Protein AF-A0A8J5U0V1-F1 (afdb_monomer_lite)

Secondary structure (DSSP, 8-state):
-HHHHHHHHHHHHHHHHHHHHHHHTT-HHHHHHHHHHHHHHHTHHHHHHHHHHHHHHHHHHSS--EEEEEHHHHHHHTTT-HHHHHHH-GGGHHHHHTS-TT-EEEEE--SSS-HHHHHHHHHHHHHHHHHHHHHHHHHHHHHHHHHTHHHHHHHHHHHHHHHHHTT-SSTTTSSS-HHHHSSPPPPPPPHHHHHHHHHHHTT-

pLDDT: mean 90.93, std 8.36, range [43.88, 98.0]

Sequence (204 aa):
MQTVTGAASILFVTCMLLAYINIKKLQLEQHRAWMIRGWIIAAHVVTMRLIGIIMAQITSRMDPYYTTTPCAVLDSMFYHNKPVVEALYPDCIGFYTGETPDQRVIIKGTSGERPDEIAASLNSAFGASAWLALLIHIIAVELYLRLTSAESERLRKVSYRWQQNAGMKDPGNAGLTAQRLGDAEPWAYPVDDQTLYDGGESFR

Organism: NCBI:txid96318

Radius of gyration: 27.35 Å; chains: 1; bounding box: 67×28×73 Å

Structure (mmCIF, N/CA/C/O backbone):
data_AF-A0A8J5U0V1-F1
#
_entry.id   AF-A0A8J5U0V1-F1
#
loop_
_atom_site.group_PDB
_atom_site.id
_atom_site.type_symbol
_atom_site.label_atom_id
_atom_site.label_alt_id
_atom_site.label_comp_id
_atom_site.label_asym_id
_atom_site.label_entity_id
_atom_site.label_seq_id
_atom_site.pdbx_PDB_ins_code
_atom_site.Cartn_x
_atom_site.Cartn_y
_atom_site.Cartn_z
_atom_site.occupancy
_atom_site.B_iso_or_equiv
_atom_site.auth_seq_id
_atom_site.auth_comp_id
_atom_site.auth_asym_id
_atom_site.auth_atom_id
_atom_site.pdbx_PDB_model_num
ATOM 1 N N . MET A 1 1 ? 8.848 -7.429 -5.605 1.00 64.69 1 MET A N 1
ATOM 2 C CA . MET A 1 1 ? 7.538 -6.802 -5.905 1.00 64.69 1 MET A CA 1
ATOM 3 C C . MET A 1 1 ? 6.369 -7.681 -5.483 1.00 64.69 1 MET A C 1
ATOM 5 O O . MET A 1 1 ? 5.532 -7.212 -4.733 1.00 64.69 1 MET A O 1
ATOM 9 N N . GLN A 1 2 ? 6.305 -8.941 -5.915 1.00 85.00 2 GLN A N 1
ATOM 10 C CA . GLN A 1 2 ? 5.153 -9.809 -5.626 1.00 85.00 2 GLN A CA 1
ATOM 11 C C . GLN A 1 2 ? 4.833 -9.926 -4.123 1.00 85.00 2 GLN A C 1
ATOM 13 O O . GLN A 1 2 ? 3.668 -9.916 -3.738 1.00 85.00 2 GLN A O 1
ATOM 18 N N . THR A 1 3 ? 5.860 -9.941 -3.268 1.00 92.75 3 THR A N 1
ATOM 19 C CA . THR A 1 3 ? 5.696 -10.088 -1.816 1.00 92.75 3 THR A CA 1
ATOM 20 C C . THR A 1 3 ? 4.995 -8.906 -1.149 1.00 92.75 3 THR A C 1
ATOM 22 O O . THR A 1 3 ? 4.100 -9.131 -0.343 1.00 92.75 3 THR A O 1
ATOM 25 N N . VAL A 1 4 ? 5.334 -7.657 -1.496 1.00 93.12 4 VAL A N 1
ATOM 26 C CA . VAL A 1 4 ? 4.695 -6.477 -0.879 1.00 93.12 4 VAL A CA 1
ATOM 27 C C . VAL A 1 4 ? 3.248 -6.323 -1.336 1.00 93.12 4 VAL A C 1
ATOM 29 O O . VAL A 1 4 ? 2.375 -6.049 -0.520 1.00 93.12 4 VAL A O 1
ATOM 32 N N . THR A 1 5 ? 2.966 -6.577 -2.618 1.00 91.31 5 THR A N 1
ATOM 33 C CA . THR A 1 5 ? 1.597 -6.542 -3.147 1.00 91.31 5 THR A CA 1
ATOM 34 C C . THR A 1 5 ? 0.740 -7.635 -2.512 1.00 91.31 5 THR A C 1
ATOM 36 O O . THR A 1 5 ? -0.383 -7.359 -2.092 1.00 91.31 5 THR A O 1
ATOM 39 N N . GLY A 1 6 ? 1.275 -8.854 -2.383 1.00 94.31 6 GLY A N 1
ATOM 40 C CA . GLY A 1 6 ? 0.603 -9.952 -1.689 1.00 94.31 6 GLY A CA 1
ATOM 41 C C . GLY A 1 6 ? 0.335 -9.626 -0.219 1.00 94.31 6 GLY A C 1
ATOM 42 O O . GLY A 1 6 ? -0.801 -9.739 0.234 1.00 94.31 6 GLY A O 1
ATOM 43 N N . ALA A 1 7 ? 1.347 -9.137 0.504 1.00 95.25 7 ALA A N 1
ATOM 44 C CA . ALA A 1 7 ? 1.214 -8.745 1.905 1.00 95.25 7 ALA A CA 1
ATOM 45 C C . ALA A 1 7 ? 0.167 -7.636 2.097 1.00 95.25 7 ALA A C 1
ATOM 47 O O . ALA A 1 7 ? -0.743 -7.786 2.911 1.00 95.25 7 ALA A O 1
ATOM 48 N N . ALA A 1 8 ? 0.237 -6.556 1.312 1.00 95.19 8 ALA A N 1
ATOM 49 C CA . ALA A 1 8 ? -0.725 -5.458 1.380 1.00 95.19 8 ALA A CA 1
ATOM 50 C C . ALA A 1 8 ? -2.157 -5.922 1.066 1.00 95.19 8 ALA A C 1
ATOM 52 O O . ALA A 1 8 ? -3.095 -5.507 1.743 1.00 95.19 8 ALA A O 1
ATOM 53 N N . SER A 1 9 ? -2.324 -6.821 0.091 1.00 95.31 9 SER A N 1
ATOM 54 C CA . SER A 1 9 ? -3.634 -7.377 -0.270 1.00 95.31 9 SER A CA 1
ATOM 55 C C . SER A 1 9 ? -4.225 -8.215 0.863 1.00 95.31 9 SER A C 1
ATOM 57 O O . SER A 1 9 ? -5.388 -8.031 1.219 1.00 95.31 9 SER A O 1
ATOM 59 N N . ILE A 1 10 ? -3.424 -9.092 1.478 1.00 97.06 10 ILE A N 1
ATOM 60 C CA . ILE A 1 10 ? -3.855 -9.910 2.621 1.00 97.06 10 ILE A CA 1
ATOM 61 C C . ILE A 1 10 ? -4.258 -9.015 3.797 1.00 97.06 10 ILE A C 1
ATOM 63 O O . ILE A 1 10 ? -5.330 -9.208 4.375 1.00 97.06 10 ILE A O 1
ATOM 67 N N . LEU A 1 11 ? -3.439 -8.011 4.127 1.00 96.69 11 LEU A N 1
ATOM 68 C CA . LEU A 1 11 ? -3.733 -7.061 5.202 1.00 96.69 11 LEU A CA 1
ATOM 69 C C . LEU A 1 11 ? -5.033 -6.296 4.934 1.00 96.69 11 LEU A C 1
ATOM 71 O O . LEU A 1 11 ? -5.883 -6.205 5.820 1.00 96.69 11 LEU A O 1
ATOM 75 N N . PHE A 1 12 ? -5.218 -5.793 3.712 1.00 97.06 12 PHE A N 1
ATOM 76 C CA . PHE A 1 12 ? -6.414 -5.049 3.327 1.00 97.06 12 PHE A CA 1
ATOM 77 C C . PHE A 1 12 ? -7.683 -5.907 3.412 1.00 97.06 12 PHE A C 1
ATOM 79 O O . PHE A 1 12 ? -8.650 -5.507 4.061 1.00 97.06 12 PHE A O 1
ATOM 86 N N . VAL A 1 13 ? -7.673 -7.108 2.822 1.00 98.00 13 VAL A N 1
ATOM 87 C CA . VAL A 1 13 ? -8.821 -8.031 2.854 1.00 98.00 13 VAL A CA 1
ATOM 88 C C . VAL A 1 13 ? -9.155 -8.433 4.287 1.00 98.00 13 VAL A C 1
ATOM 90 O O . VAL A 1 13 ? -10.325 -8.419 4.669 1.00 98.00 13 VAL A O 1
ATOM 93 N N . THR A 1 14 ? -8.139 -8.716 5.105 1.00 97.50 14 THR A N 1
ATOM 94 C CA . THR A 1 14 ? -8.324 -9.030 6.528 1.00 97.50 14 THR A CA 1
ATOM 95 C C . THR A 1 14 ? -8.978 -7.860 7.262 1.00 97.50 14 THR A C 1
ATOM 97 O O . THR A 1 14 ? -9.958 -8.057 7.978 1.00 97.50 14 THR A O 1
ATOM 100 N N . CYS A 1 15 ? -8.518 -6.626 7.034 1.00 97.19 15 CYS A N 1
ATOM 101 C CA . CYS A 1 15 ? -9.128 -5.437 7.629 1.00 97.19 15 CYS A CA 1
ATOM 102 C C . CYS A 1 15 ? -10.596 -5.270 7.215 1.00 97.19 15 CYS A C 1
ATOM 104 O O . CYS A 1 15 ? -11.442 -5.016 8.070 1.00 97.19 15 CYS A O 1
ATOM 106 N N . MET A 1 16 ? -10.919 -5.450 5.931 1.00 97.62 16 MET A N 1
ATOM 107 C CA . MET A 1 16 ? -12.296 -5.339 5.437 1.00 97.62 16 MET A CA 1
ATOM 108 C C . MET A 1 16 ? -13.208 -6.422 6.021 1.00 97.62 16 MET A C 1
ATOM 110 O O . MET A 1 16 ? -14.324 -6.124 6.447 1.00 97.62 16 MET A O 1
ATOM 114 N N . LEU A 1 17 ? -12.724 -7.664 6.107 1.00 97.31 17 LEU A N 1
ATOM 115 C CA . LEU A 1 17 ? -13.462 -8.773 6.710 1.00 97.31 17 LEU A CA 1
ATOM 116 C C . LEU A 1 17 ? -13.772 -8.493 8.187 1.00 97.31 17 LEU A C 1
AT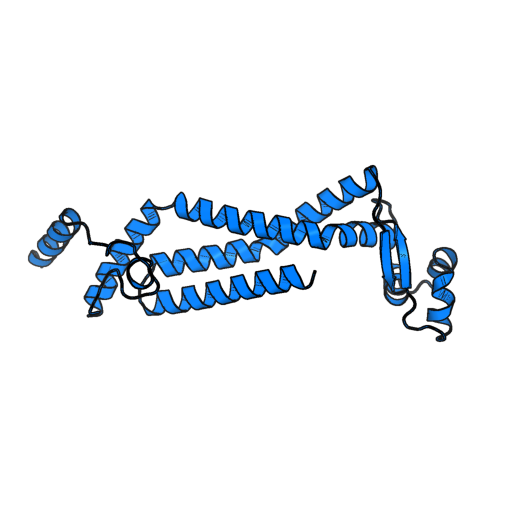OM 118 O O . LEU A 1 17 ? -14.918 -8.615 8.622 1.00 97.31 17 LEU A O 1
ATOM 122 N N . LEU A 1 18 ? -12.769 -8.067 8.955 1.00 95.81 18 LEU A N 1
ATOM 123 C CA . LEU A 1 18 ? -12.929 -7.763 10.376 1.00 95.81 18 LEU A CA 1
ATOM 124 C C . LEU A 1 18 ? -13.820 -6.533 10.592 1.00 95.81 18 LEU A C 1
ATOM 126 O O . LEU A 1 18 ? -14.678 -6.546 11.478 1.00 95.81 18 LEU A O 1
ATOM 130 N N . ALA A 1 19 ? -13.700 -5.499 9.758 1.00 96.12 19 ALA A N 1
ATOM 131 C CA . ALA A 1 19 ? -14.594 -4.344 9.782 1.00 96.12 19 ALA A CA 1
ATOM 132 C C . ALA A 1 19 ? -16.053 -4.743 9.514 1.00 96.12 19 ALA A C 1
ATOM 134 O O . ALA A 1 19 ? -16.956 -4.246 10.195 1.00 96.12 19 ALA A O 1
ATOM 135 N N . TYR A 1 20 ? -16.283 -5.651 8.560 1.00 96.44 20 TYR A N 1
ATOM 136 C CA . TYR A 1 20 ? -17.607 -6.170 8.220 1.00 96.44 20 TYR A CA 1
ATOM 137 C C . TYR A 1 20 ? -18.221 -7.000 9.358 1.00 96.44 20 TYR A C 1
ATOM 139 O O . TYR A 1 20 ? -19.393 -6.830 9.697 1.00 96.44 20 TYR A O 1
ATOM 147 N N . ILE A 1 21 ? -17.436 -7.868 10.001 1.00 95.38 21 ILE A N 1
ATOM 148 C CA . ILE A 1 21 ? -17.917 -8.665 11.138 1.00 95.38 21 ILE A CA 1
ATOM 149 C C . ILE A 1 21 ? -18.314 -7.750 12.306 1.00 95.38 21 ILE A C 1
ATOM 151 O O . ILE A 1 21 ? -19.384 -7.923 12.891 1.00 95.38 21 ILE A O 1
ATOM 155 N N . ASN A 1 22 ? -17.495 -6.744 12.626 1.00 94.38 22 ASN A N 1
ATOM 156 C CA . ASN A 1 22 ? -17.742 -5.862 13.769 1.00 94.38 22 ASN A CA 1
ATOM 157 C C . ASN A 1 22 ? -18.949 -4.931 13.569 1.00 94.38 22 ASN A C 1
ATOM 159 O O . ASN A 1 22 ? -19.720 -4.745 14.512 1.00 94.38 22 ASN A O 1
ATOM 163 N N . ILE A 1 23 ? -19.194 -4.417 12.355 1.00 95.00 23 ILE A N 1
ATOM 164 C CA . ILE A 1 23 ? -20.406 -3.616 12.098 1.00 95.00 23 ILE A CA 1
ATOM 165 C C . ILE A 1 23 ? -21.680 -4.457 12.240 1.00 95.00 23 ILE A C 1
ATOM 167 O O . ILE A 1 23 ? -22.663 -3.991 12.812 1.00 95.00 23 ILE A O 1
ATOM 171 N N . LYS A 1 24 ? -21.654 -5.732 11.822 1.00 93.88 24 LYS A N 1
ATOM 172 C CA . LYS A 1 24 ? -22.774 -6.668 12.030 1.00 93.88 24 LYS A CA 1
ATOM 173 C C . LYS A 1 24 ? -23.002 -7.013 13.503 1.00 93.88 24 LYS A C 1
ATOM 175 O O . LYS A 1 24 ? -24.106 -7.404 13.864 1.00 93.88 24 LYS A O 1
ATOM 180 N N . LYS A 1 25 ? -21.986 -6.854 14.353 1.00 91.81 25 LYS A N 1
ATOM 181 C CA . LYS A 1 25 ? -22.082 -6.986 15.814 1.00 91.81 25 LYS A CA 1
ATOM 182 C C . LYS A 1 25 ? -22.370 -5.662 16.526 1.00 91.81 25 LYS A C 1
ATOM 184 O O . LYS A 1 25 ? -22.310 -5.634 17.749 1.00 91.81 25 LYS A O 1
ATOM 189 N N . LEU A 1 26 ? -22.675 -4.584 15.796 1.00 93.69 26 LEU A N 1
ATOM 190 C CA . LEU A 1 26 ? -22.919 -3.244 16.349 1.00 93.69 26 LEU A CA 1
ATOM 191 C C . LEU A 1 26 ? -21.737 -2.695 17.174 1.00 93.69 26 LEU A C 1
ATOM 193 O O . LEU A 1 26 ? -21.932 -1.876 18.064 1.00 93.69 26 LEU A O 1
ATOM 197 N N . GLN A 1 27 ? -20.507 -3.136 16.886 1.00 93.19 27 GLN A N 1
ATOM 198 C CA . GLN A 1 27 ? -19.288 -2.620 17.515 1.00 93.19 27 GLN A CA 1
ATOM 199 C C . GLN A 1 27 ? -18.650 -1.546 16.633 1.00 93.19 27 GLN A C 1
ATOM 201 O O . GLN A 1 27 ? -17.767 -1.822 15.813 1.00 93.19 27 GLN A O 1
ATOM 206 N N . LEU A 1 28 ? -19.105 -0.305 16.806 1.00 93.25 28 LEU A N 1
ATOM 207 C CA . LEU A 1 28 ? -18.673 0.833 15.991 1.00 93.25 28 LEU A CA 1
ATOM 208 C C . LEU A 1 28 ? -17.191 1.159 16.176 1.00 93.25 28 LEU A C 1
ATOM 210 O O . LEU A 1 28 ? -16.513 1.485 15.204 1.00 93.25 28 LEU A O 1
ATOM 214 N N . GLU A 1 29 ? -16.676 1.037 17.399 1.00 93.81 29 GLU A N 1
ATOM 215 C CA . GLU A 1 29 ? -15.266 1.303 17.702 1.00 93.81 29 GLU A CA 1
ATOM 216 C C . GLU A 1 29 ? -14.323 0.377 16.909 1.00 93.81 29 GLU A C 1
ATOM 218 O O . GLU A 1 29 ? -13.358 0.840 16.301 1.00 93.81 29 GLU A O 1
ATOM 223 N N . GLN A 1 30 ? -14.645 -0.922 16.836 1.00 93.88 30 GLN A N 1
ATOM 224 C CA . GLN A 1 30 ? -13.821 -1.923 16.166 1.00 93.88 30 GLN A CA 1
ATOM 225 C C . GLN A 1 30 ? -13.989 -1.797 14.659 1.00 93.88 30 GLN A C 1
ATOM 227 O O . GLN A 1 30 ? -13.003 -1.833 13.927 1.00 93.88 30 GLN A O 1
ATOM 232 N N . HIS A 1 31 ? -15.221 -1.577 14.187 1.00 95.25 31 HIS A N 1
ATOM 233 C CA . HIS A 1 31 ? -15.474 -1.273 12.783 1.00 95.25 31 HIS A CA 1
ATOM 234 C C . HIS A 1 31 ? -14.630 -0.080 12.314 1.00 95.25 31 HIS A C 1
ATOM 236 O O . HIS A 1 31 ? -13.899 -0.204 11.331 1.00 95.25 31 HIS A O 1
ATOM 242 N N . ARG A 1 32 ? -14.659 1.040 13.050 1.00 95.75 32 ARG A N 1
ATOM 243 C CA . ARG A 1 32 ? -13.835 2.221 12.763 1.00 95.75 32 ARG A CA 1
ATOM 244 C C . ARG A 1 32 ? -12.352 1.862 12.747 1.00 95.75 32 ARG A C 1
ATOM 246 O O . ARG A 1 32 ? -11.661 2.205 11.793 1.00 95.75 32 ARG A O 1
ATOM 253 N N . ALA A 1 33 ? -11.860 1.167 13.770 1.00 96.19 33 ALA A N 1
ATOM 254 C CA . ALA A 1 33 ? -10.445 0.833 13.879 1.00 96.19 33 ALA A CA 1
ATOM 255 C C . ALA A 1 33 ? -9.954 -0.035 12.703 1.00 96.19 33 ALA A C 1
ATOM 257 O O . ALA A 1 33 ? -8.914 0.256 12.112 1.00 96.19 33 ALA A O 1
ATOM 258 N N . TRP A 1 34 ? -10.715 -1.061 12.311 1.00 97.00 34 TRP A N 1
ATOM 259 C CA . TRP A 1 34 ? -10.382 -1.924 11.171 1.00 97.00 34 TRP A CA 1
ATOM 260 C C . TRP A 1 34 ? -10.540 -1.223 9.817 1.00 97.00 34 TRP A C 1
ATOM 262 O O . TRP A 1 34 ? -9.709 -1.423 8.931 1.00 97.00 34 TRP A O 1
ATOM 272 N N . MET A 1 35 ? -11.535 -0.344 9.661 1.00 97.44 35 MET A N 1
ATOM 273 C CA . MET A 1 35 ? -11.674 0.489 8.462 1.00 97.44 35 MET A CA 1
ATOM 274 C C . MET A 1 35 ? -10.470 1.412 8.280 1.00 97.44 35 MET A C 1
ATOM 276 O O . MET A 1 35 ? -9.895 1.468 7.195 1.00 97.44 35 MET A O 1
ATOM 280 N N . ILE A 1 36 ? -10.057 2.103 9.344 1.00 97.06 36 ILE A N 1
ATOM 281 C CA . ILE A 1 36 ? -8.920 3.026 9.303 1.00 97.06 36 ILE A CA 1
ATOM 282 C C . ILE A 1 36 ? -7.622 2.272 8.985 1.00 97.06 36 ILE A C 1
ATOM 284 O O . ILE A 1 36 ? -6.866 2.728 8.129 1.00 97.06 36 ILE A O 1
ATOM 288 N N . ARG A 1 37 ? -7.398 1.087 9.578 1.00 97.44 37 ARG A N 1
ATOM 289 C CA . ARG A 1 37 ? -6.279 0.198 9.200 1.00 97.44 37 ARG A CA 1
ATOM 290 C C . ARG A 1 37 ? -6.284 -0.120 7.712 1.00 97.44 37 ARG A C 1
ATOM 292 O O . ARG A 1 37 ? -5.276 0.097 7.049 1.00 97.44 37 ARG A O 1
ATOM 299 N N . GLY A 1 38 ? -7.418 -0.565 7.175 1.00 96.94 38 GLY A N 1
ATOM 300 C CA . GLY A 1 38 ? -7.536 -0.920 5.762 1.00 96.94 38 GLY A CA 1
ATOM 301 C C . GLY A 1 38 ? -7.226 0.246 4.820 1.00 96.94 38 GLY A C 1
ATOM 302 O O . GLY A 1 38 ? -6.383 0.110 3.936 1.00 96.94 38 GLY A O 1
ATOM 303 N N . TRP A 1 39 ? -7.862 1.402 5.017 1.00 96.50 39 TRP A N 1
ATOM 304 C CA . TRP A 1 39 ? -7.707 2.545 4.109 1.00 96.50 39 TRP A CA 1
ATOM 305 C C . TRP A 1 39 ? -6.342 3.228 4.212 1.00 96.50 39 TRP A C 1
ATOM 307 O O . TRP A 1 39 ? -5.786 3.613 3.183 1.00 96.50 39 TRP A O 1
ATOM 317 N N . ILE A 1 40 ? -5.762 3.326 5.414 1.00 96.50 40 ILE A N 1
ATOM 318 C CA . ILE A 1 40 ? -4.395 3.842 5.571 1.00 96.50 40 ILE A CA 1
ATOM 319 C C . ILE A 1 40 ? -3.401 2.874 4.931 1.00 96.50 40 ILE A C 1
ATOM 321 O O . ILE A 1 40 ? -2.548 3.310 4.165 1.00 96.50 40 ILE A O 1
ATOM 325 N N . ILE A 1 41 ? -3.535 1.562 5.146 1.00 95.44 41 ILE A N 1
ATOM 326 C CA . ILE A 1 41 ? -2.678 0.588 4.462 1.00 95.44 41 ILE A CA 1
ATOM 327 C C . ILE A 1 41 ? -2.838 0.719 2.946 1.00 95.44 41 ILE A C 1
ATOM 329 O O . ILE A 1 41 ? -1.831 0.792 2.260 1.00 95.44 41 ILE A O 1
ATOM 333 N N . ALA A 1 42 ? -4.049 0.839 2.396 1.00 94.88 42 ALA A N 1
ATOM 334 C CA . ALA A 1 42 ? -4.254 1.007 0.952 1.00 94.88 42 ALA A CA 1
ATOM 335 C C . ALA A 1 42 ? -3.589 2.279 0.381 1.00 94.88 42 ALA A C 1
ATOM 337 O O . ALA A 1 42 ? -3.071 2.252 -0.738 1.00 94.88 42 ALA A O 1
ATOM 338 N N . ALA A 1 43 ? -3.517 3.363 1.160 1.00 95.56 43 ALA A N 1
ATOM 339 C CA . ALA A 1 43 ? -2.878 4.618 0.756 1.00 95.56 43 ALA A CA 1
ATOM 340 C C . ALA A 1 43 ? -1.353 4.509 0.524 1.00 95.56 43 ALA A C 1
ATOM 342 O O . ALA A 1 43 ? -0.766 5.394 -0.109 1.00 95.56 43 ALA A O 1
ATOM 343 N N . HIS A 1 44 ? -0.707 3.407 0.939 1.00 95.56 44 HIS A N 1
ATOM 344 C CA . HIS A 1 44 ? 0.726 3.185 0.708 1.00 95.56 44 HIS A CA 1
ATOM 345 C C . HIS A 1 44 ? 1.124 3.238 -0.781 1.00 95.56 44 HIS A C 1
ATOM 347 O O . HIS A 1 44 ? 2.267 3.561 -1.097 1.00 95.56 44 HIS A O 1
ATOM 353 N N . VAL A 1 45 ? 0.196 2.961 -1.711 1.00 94.12 45 VAL A N 1
ATOM 354 C CA . VAL A 1 45 ? 0.458 3.000 -3.163 1.00 94.12 45 VAL A CA 1
ATOM 355 C C . VAL A 1 45 ? 0.860 4.406 -3.626 1.00 94.12 45 VAL A C 1
ATOM 357 O O . VAL A 1 45 ? 1.719 4.559 -4.495 1.00 94.12 45 VAL A O 1
ATOM 360 N N . VAL A 1 46 ? 0.277 5.445 -3.025 1.00 96.00 46 VAL A N 1
ATOM 361 C CA . VAL A 1 46 ? 0.592 6.841 -3.358 1.00 96.00 46 VAL A CA 1
ATOM 362 C C . VAL A 1 46 ? 1.955 7.221 -2.788 1.00 96.00 46 VAL A C 1
ATOM 364 O O . VAL A 1 46 ? 2.818 7.741 -3.492 1.00 96.00 46 VAL A O 1
ATOM 367 N N . THR A 1 47 ? 2.189 6.910 -1.517 1.00 96.50 47 THR A N 1
ATOM 368 C CA . THR A 1 47 ? 3.439 7.268 -0.834 1.00 96.50 47 THR A CA 1
ATOM 369 C C . THR A 1 47 ? 4.642 6.499 -1.371 1.00 96.50 47 THR A C 1
ATOM 371 O O . THR A 1 47 ? 5.719 7.082 -1.492 1.00 96.50 47 THR A O 1
ATOM 374 N N . MET A 1 48 ? 4.472 5.244 -1.806 1.00 95.69 48 MET A N 1
ATOM 375 C CA . MET A 1 48 ? 5.559 4.496 -2.442 1.00 95.69 48 MET A CA 1
ATOM 376 C C . MET A 1 48 ? 6.051 5.156 -3.734 1.00 95.69 48 MET A C 1
ATOM 378 O O . MET A 1 48 ? 7.227 5.037 -4.059 1.00 95.69 48 MET A O 1
ATOM 382 N N . ARG A 1 49 ? 5.186 5.869 -4.474 1.00 94.50 49 ARG A N 1
ATOM 383 C CA . ARG A 1 49 ? 5.585 6.576 -5.702 1.00 94.50 49 ARG A CA 1
ATOM 384 C C . ARG A 1 49 ? 6.491 7.754 -5.368 1.00 94.50 49 ARG A C 1
ATOM 386 O O . ARG A 1 49 ? 7.534 7.906 -5.993 1.00 94.50 49 ARG A O 1
ATOM 393 N N . LEU A 1 50 ? 6.136 8.525 -4.340 1.00 96.62 50 LEU A N 1
ATOM 394 C CA . LEU A 1 50 ? 6.949 9.646 -3.861 1.00 96.62 50 LEU A CA 1
ATOM 395 C C . LEU A 1 50 ? 8.311 9.166 -3.348 1.00 96.62 50 LEU A C 1
ATOM 397 O O . LEU A 1 50 ? 9.346 9.689 -3.756 1.00 96.62 50 LEU A O 1
ATOM 401 N N . ILE A 1 51 ? 8.317 8.120 -2.517 1.00 96.44 51 ILE A N 1
ATOM 402 C CA . ILE A 1 51 ? 9.553 7.512 -2.007 1.00 96.44 51 ILE A CA 1
ATOM 403 C C . ILE A 1 51 ? 10.393 6.956 -3.163 1.00 96.44 51 ILE A C 1
ATOM 405 O O . ILE A 1 51 ? 11.602 7.157 -3.185 1.00 96.44 51 ILE A O 1
ATOM 409 N N . GLY A 1 52 ? 9.771 6.291 -4.140 1.00 94.75 52 GLY A N 1
ATOM 410 C CA . GLY A 1 52 ? 10.455 5.738 -5.310 1.00 94.75 52 GLY A CA 1
ATOM 411 C C . GLY A 1 52 ? 11.174 6.801 -6.141 1.00 94.75 52 GLY A C 1
ATOM 412 O O . GLY A 1 52 ? 12.326 6.593 -6.510 1.00 94.75 52 GLY A O 1
ATOM 413 N N . ILE A 1 53 ? 10.542 7.959 -6.369 1.00 93.88 53 ILE A N 1
ATOM 414 C CA . ILE A 1 53 ? 11.167 9.092 -7.073 1.00 93.88 53 ILE A CA 1
ATOM 415 C C . ILE A 1 53 ? 12.387 9.600 -6.296 1.00 93.88 53 ILE A C 1
ATOM 417 O O . ILE A 1 53 ? 13.453 9.776 -6.879 1.00 93.88 53 ILE A O 1
ATOM 421 N N . ILE A 1 54 ? 12.259 9.795 -4.980 1.00 94.38 54 ILE A N 1
ATOM 422 C CA . ILE A 1 54 ? 13.367 10.263 -4.132 1.00 94.38 54 ILE A CA 1
ATOM 423 C C . ILE A 1 54 ? 14.527 9.258 -4.158 1.00 94.38 54 ILE A C 1
ATOM 425 O O . ILE A 1 54 ? 15.675 9.644 -4.372 1.00 94.38 54 ILE A O 1
ATOM 429 N N . MET A 1 55 ? 14.228 7.969 -3.995 1.00 93.38 55 MET A N 1
ATOM 430 C CA . MET A 1 55 ? 15.227 6.899 -4.023 1.00 93.38 55 MET A CA 1
ATOM 431 C C . MET A 1 55 ? 15.953 6.842 -5.370 1.00 93.38 55 MET A C 1
ATOM 433 O O . MET A 1 55 ? 17.178 6.807 -5.377 1.00 93.38 55 MET A O 1
ATOM 437 N N . ALA A 1 56 ? 15.231 6.922 -6.492 1.00 92.19 56 ALA A N 1
ATOM 438 C CA . ALA A 1 56 ? 15.817 6.943 -7.834 1.00 92.19 56 ALA A CA 1
ATOM 439 C C . ALA A 1 56 ? 16.802 8.112 -8.028 1.00 92.19 56 ALA A C 1
ATOM 441 O O . ALA A 1 56 ? 17.873 7.946 -8.613 1.00 92.19 56 ALA A O 1
ATOM 442 N N . GLN A 1 57 ? 16.484 9.297 -7.497 1.00 90.94 57 GLN A N 1
ATOM 443 C CA . GLN A 1 57 ? 17.385 10.455 -7.551 1.00 90.94 57 GLN A CA 1
ATOM 444 C C . GLN A 1 57 ? 18.653 10.247 -6.714 1.00 90.94 57 GLN A C 1
ATOM 446 O O . GLN A 1 57 ? 19.743 10.618 -7.148 1.00 90.94 57 GLN A O 1
ATOM 451 N N . ILE A 1 58 ? 18.526 9.643 -5.529 1.00 92.06 58 ILE A N 1
ATOM 452 C CA . ILE A 1 58 ? 19.665 9.346 -4.651 1.00 92.06 58 ILE A CA 1
ATOM 453 C C . ILE A 1 58 ? 20.593 8.322 -5.316 1.00 92.06 58 ILE A C 1
ATOM 455 O O . ILE A 1 58 ? 21.796 8.557 -5.422 1.00 92.06 58 ILE A O 1
ATOM 459 N N . THR A 1 59 ? 20.042 7.216 -5.818 1.00 90.88 59 THR A N 1
ATOM 460 C CA . THR A 1 59 ? 20.829 6.120 -6.406 1.00 90.88 59 THR A CA 1
ATOM 461 C C . THR A 1 59 ? 21.512 6.532 -7.702 1.00 90.88 59 THR A C 1
ATOM 463 O O . THR A 1 59 ? 22.633 6.111 -7.960 1.00 90.88 59 THR A O 1
ATOM 466 N N . SER A 1 60 ? 20.893 7.421 -8.482 1.00 89.19 60 SER A N 1
ATOM 467 C CA . SER A 1 60 ? 21.490 7.940 -9.719 1.00 89.19 60 SER A CA 1
ATOM 468 C C . SER A 1 60 ? 22.748 8.790 -9.475 1.00 89.19 60 SER A C 1
ATOM 470 O O . SER A 1 60 ? 23.581 8.904 -10.368 1.00 89.19 60 SER A O 1
ATOM 472 N N . ARG A 1 61 ? 22.902 9.390 -8.283 1.00 88.00 61 ARG A N 1
ATOM 473 C CA . ARG A 1 61 ? 24.039 10.268 -7.930 1.00 88.00 61 ARG A CA 1
ATOM 474 C C . ARG A 1 61 ? 25.170 9.567 -7.181 1.00 88.00 61 ARG A C 1
ATOM 476 O O . ARG A 1 61 ? 26.244 10.147 -7.055 1.00 88.00 61 ARG A O 1
ATOM 483 N N . MET A 1 62 ? 24.917 8.378 -6.639 1.00 85.62 62 MET A N 1
ATOM 484 C CA . MET A 1 62 ? 25.900 7.610 -5.873 1.00 85.62 62 MET A CA 1
ATOM 485 C C . MET A 1 62 ? 26.504 6.506 -6.742 1.00 85.62 62 MET A C 1
ATOM 487 O O . MET A 1 62 ? 27.480 6.742 -7.447 1.00 85.62 62 MET A O 1
ATOM 491 N N . ASP A 1 63 ? 25.890 5.324 -6.707 1.00 83.81 63 ASP A N 1
ATOM 492 C CA . ASP A 1 63 ? 26.227 4.181 -7.543 1.00 83.81 63 ASP A CA 1
ATOM 493 C C . ASP A 1 63 ? 24.931 3.658 -8.189 1.00 83.81 63 ASP A C 1
ATOM 495 O O . ASP A 1 63 ? 24.066 3.113 -7.490 1.00 83.81 63 ASP A O 1
ATOM 499 N N . PRO A 1 64 ? 24.728 3.909 -9.494 1.00 87.81 64 PRO A N 1
ATOM 500 C CA . PRO A 1 64 ? 23.500 3.543 -10.184 1.00 87.81 64 PRO A CA 1
ATOM 501 C C . PRO A 1 64 ? 23.275 2.032 -10.229 1.00 87.81 64 PRO A C 1
ATOM 503 O O . PRO A 1 64 ? 24.110 1.273 -10.721 1.00 87.81 64 PRO A O 1
ATOM 506 N N . TYR A 1 65 ? 22.091 1.598 -9.798 1.00 90.38 65 TYR A N 1
ATOM 507 C CA . TYR A 1 65 ? 21.669 0.211 -9.956 1.00 90.38 65 TYR A CA 1
ATOM 508 C C . TYR A 1 65 ? 21.416 -0.138 -11.423 1.00 90.38 65 TYR A C 1
ATOM 510 O O . TYR A 1 65 ? 21.017 0.704 -12.230 1.00 90.38 65 TYR A O 1
ATOM 518 N N . TYR A 1 66 ? 21.583 -1.416 -11.748 1.00 92.81 66 TYR A N 1
ATOM 519 C CA . TYR A 1 66 ? 21.279 -1.959 -13.064 1.00 92.81 66 TYR A CA 1
ATOM 520 C C . TYR A 1 66 ? 20.025 -2.825 -12.999 1.00 92.81 66 TYR A C 1
ATOM 522 O O . TYR A 1 66 ? 19.812 -3.564 -12.036 1.00 92.81 66 TYR A O 1
ATOM 530 N N . THR A 1 67 ? 19.197 -2.752 -14.036 1.00 93.19 67 THR A N 1
ATOM 531 C CA . THR A 1 67 ? 17.993 -3.582 -14.160 1.00 93.19 67 THR A CA 1
ATOM 532 C C . THR A 1 67 ? 17.992 -4.322 -15.486 1.00 93.19 67 THR A C 1
ATOM 534 O O . THR A 1 67 ? 18.504 -3.825 -16.487 1.00 93.19 67 THR A O 1
ATOM 537 N N . THR A 1 68 ? 17.430 -5.528 -15.493 1.00 94.50 68 THR A N 1
ATOM 538 C CA . THR A 1 68 ? 17.261 -6.321 -16.709 1.00 94.50 68 THR A CA 1
ATOM 539 C C . THR A 1 68 ? 15.907 -6.018 -17.337 1.00 94.50 68 THR A C 1
ATOM 541 O O . THR A 1 68 ? 14.864 -6.174 -16.700 1.00 94.50 68 THR A O 1
ATOM 544 N N . THR A 1 69 ? 15.914 -5.605 -18.601 1.00 94.50 69 THR A N 1
ATOM 545 C CA . THR A 1 69 ? 14.705 -5.208 -19.331 1.00 94.50 69 THR A CA 1
ATOM 546 C C . THR A 1 69 ? 14.588 -6.018 -20.626 1.00 94.50 69 THR A C 1
ATOM 548 O O . THR A 1 69 ? 15.585 -6.173 -21.331 1.00 94.50 69 THR A O 1
ATOM 551 N N . PRO A 1 70 ? 13.406 -6.578 -20.950 1.00 95.62 70 PRO A N 1
ATOM 552 C CA . PRO A 1 70 ? 13.174 -7.244 -22.232 1.00 95.62 70 PRO A CA 1
ATOM 553 C C . PRO A 1 70 ? 13.304 -6.284 -23.418 1.00 95.62 70 PRO A C 1
ATOM 555 O O . PRO A 1 70 ? 12.835 -5.147 -23.344 1.00 95.62 70 PRO A O 1
ATOM 558 N N . CYS A 1 71 ? 13.840 -6.764 -24.540 1.00 95.75 71 CYS A N 1
ATOM 559 C CA . CYS A 1 71 ? 13.956 -5.976 -25.771 1.00 95.75 71 CYS A CA 1
ATOM 560 C C . CYS A 1 71 ? 12.594 -5.514 -26.311 1.00 95.75 71 CYS A C 1
ATOM 562 O O . CYS A 1 71 ? 12.488 -4.395 -26.796 1.00 95.75 71 CYS A O 1
ATOM 564 N N . ALA A 1 72 ? 11.531 -6.302 -26.119 1.00 94.88 72 ALA A N 1
ATOM 565 C CA . ALA A 1 72 ? 10.164 -5.892 -26.450 1.00 94.88 72 ALA A CA 1
ATOM 566 C C . ALA A 1 72 ? 9.699 -4.646 -25.669 1.00 94.88 72 ALA A C 1
ATOM 568 O O . ALA A 1 72 ? 8.989 -3.792 -26.197 1.00 94.88 72 ALA A O 1
ATOM 569 N N . VAL A 1 73 ? 10.114 -4.518 -24.403 1.00 94.81 73 VAL A N 1
ATOM 570 C CA . VAL A 1 73 ? 9.799 -3.340 -23.582 1.00 94.81 73 VAL A CA 1
ATOM 571 C C . VAL A 1 73 ? 10.606 -2.138 -24.067 1.00 94.81 73 VAL A C 1
ATOM 573 O O . VAL A 1 73 ? 10.046 -1.052 -24.194 1.00 94.81 73 VAL A O 1
ATOM 576 N N . LEU A 1 74 ? 11.884 -2.328 -24.399 1.00 95.19 74 LEU A N 1
ATOM 577 C CA . LEU A 1 74 ? 12.713 -1.272 -24.982 1.00 95.19 74 LEU A CA 1
ATOM 578 C C . LEU A 1 74 ? 12.159 -0.756 -26.311 1.00 95.19 74 LEU A C 1
ATOM 580 O O . LEU A 1 74 ? 12.025 0.451 -26.479 1.00 95.19 74 LEU A O 1
ATOM 584 N N . ASP A 1 75 ? 11.777 -1.653 -27.216 1.00 95.00 75 ASP A N 1
ATOM 585 C CA . ASP A 1 75 ? 11.141 -1.296 -28.486 1.00 95.00 75 ASP A CA 1
ATOM 586 C C . ASP A 1 75 ? 9.894 -0.424 -28.258 1.00 95.00 75 ASP A C 1
ATOM 588 O O . ASP A 1 75 ? 9.752 0.639 -28.864 1.00 95.00 75 ASP A O 1
ATOM 592 N N . SER A 1 76 ? 9.057 -0.783 -27.277 1.00 94.56 76 SER A N 1
ATOM 593 C CA . SER A 1 76 ? 7.898 0.034 -26.894 1.00 94.56 76 SER A CA 1
ATOM 594 C C . SER A 1 76 ? 8.270 1.399 -26.287 1.00 94.56 76 SER A C 1
ATOM 596 O O . SER A 1 76 ? 7.613 2.396 -26.580 1.00 94.56 76 SER A O 1
ATOM 598 N N . MET A 1 77 ? 9.342 1.481 -25.487 1.00 94.75 77 MET A N 1
ATOM 599 C CA . MET A 1 77 ? 9.824 2.738 -24.888 1.00 94.75 77 MET A CA 1
ATOM 600 C C . MET A 1 77 ? 10.349 3.722 -25.938 1.00 94.75 77 MET A C 1
ATOM 602 O O . MET A 1 77 ? 10.252 4.933 -25.746 1.00 94.75 77 MET A O 1
ATOM 606 N N . PHE A 1 78 ? 10.884 3.205 -27.045 1.00 94.94 78 PHE A N 1
ATOM 607 C CA . PHE A 1 78 ? 11.413 3.985 -28.163 1.00 94.94 78 PHE A CA 1
ATOM 608 C C . PHE A 1 78 ? 10.437 4.092 -29.344 1.00 94.94 78 PHE A C 1
ATOM 610 O O . PHE A 1 78 ? 10.865 4.360 -30.465 1.00 94.94 78 PHE A O 1
ATOM 617 N N . TYR A 1 79 ? 9.130 3.919 -29.117 1.00 95.38 79 TYR A N 1
ATOM 618 C CA . TYR A 1 79 ? 8.090 4.065 -30.148 1.00 95.38 79 TYR A CA 1
ATOM 619 C C . TYR A 1 79 ? 8.311 3.175 -31.385 1.00 95.38 79 TYR A C 1
ATOM 621 O O . TYR A 1 79 ? 8.105 3.612 -32.517 1.00 95.38 79 TYR A O 1
ATOM 629 N N . HIS A 1 80 ? 8.744 1.933 -31.174 1.00 94.56 80 HIS A N 1
ATOM 630 C CA . HIS A 1 80 ? 9.047 0.957 -32.224 1.00 94.56 80 HIS A CA 1
ATOM 631 C C . HIS A 1 80 ? 10.179 1.377 -33.180 1.00 94.56 80 HIS A C 1
ATOM 633 O O . HIS A 1 80 ? 10.238 0.968 -34.344 1.00 94.56 80 HIS A O 1
ATOM 639 N N . ASN A 1 81 ? 11.091 2.236 -32.711 1.00 95.00 81 ASN A N 1
ATOM 640 C CA . ASN A 1 81 ? 12.230 2.705 -33.491 1.00 95.00 81 ASN A CA 1
ATOM 641 C C . ASN A 1 81 ? 13.403 1.716 -33.416 1.00 95.00 81 ASN A C 1
ATOM 643 O O . ASN A 1 81 ? 14.368 1.909 -32.671 1.00 95.00 81 ASN A O 1
ATOM 647 N N . LYS A 1 82 ? 13.321 0.666 -34.240 1.00 93.69 82 LYS A N 1
ATOM 648 C CA . LYS A 1 82 ? 14.338 -0.388 -34.348 1.00 93.69 82 LYS A CA 1
ATOM 649 C C . LYS A 1 82 ? 15.781 0.144 -34.478 1.00 93.69 82 LYS A C 1
ATOM 651 O O . LYS A 1 82 ? 16.609 -0.274 -33.669 1.00 93.69 82 LYS A O 1
ATOM 656 N N . PRO A 1 83 ? 16.111 1.067 -35.411 1.00 95.06 83 PRO A N 1
ATOM 657 C CA . PRO A 1 83 ? 17.480 1.569 -35.560 1.00 95.06 83 PRO A CA 1
ATOM 658 C C . PRO A 1 83 ? 18.075 2.164 -34.281 1.00 95.06 83 PRO A C 1
ATOM 660 O O . PRO A 1 83 ? 19.256 1.973 -34.001 1.00 95.06 83 PRO A O 1
ATOM 663 N N . VAL A 1 84 ? 17.264 2.874 -33.491 1.00 94.12 84 VAL A N 1
ATOM 664 C CA . VAL A 1 84 ? 17.713 3.471 -32.225 1.00 94.12 84 VAL A CA 1
ATOM 665 C C . VAL A 1 84 ? 17.991 2.388 -31.189 1.00 94.12 84 VAL A C 1
ATOM 667 O O . VAL A 1 84 ? 19.025 2.425 -30.525 1.00 94.12 84 VAL A O 1
ATOM 670 N N . VAL A 1 85 ? 17.100 1.402 -31.071 1.00 93.88 85 VAL A N 1
ATOM 671 C CA . VAL A 1 85 ? 17.260 0.306 -30.108 1.00 93.88 85 VAL A CA 1
ATOM 672 C C . VAL A 1 85 ? 18.475 -0.552 -30.446 1.00 93.88 85 VAL A C 1
ATOM 674 O O . VAL A 1 85 ? 19.250 -0.843 -29.546 1.00 93.88 85 VAL A O 1
ATOM 677 N N . GLU A 1 86 ? 18.694 -0.913 -31.712 1.00 94.00 86 GLU A N 1
ATOM 678 C CA . GLU A 1 86 ? 19.864 -1.707 -32.122 1.00 94.00 86 GLU A CA 1
ATOM 679 C C . GLU A 1 86 ? 21.183 -0.945 -31.941 1.00 94.00 86 GLU A C 1
ATOM 681 O O . GLU A 1 86 ? 22.190 -1.542 -31.563 1.00 94.00 86 GLU A O 1
ATOM 686 N N . ALA A 1 87 ? 21.183 0.376 -32.157 1.00 94.62 87 ALA A N 1
ATOM 687 C CA . ALA A 1 87 ? 22.364 1.208 -31.936 1.00 94.62 87 ALA A CA 1
ATOM 688 C C . ALA A 1 87 ? 22.739 1.316 -30.448 1.00 94.62 87 ALA A C 1
ATOM 690 O O . ALA A 1 87 ? 23.920 1.357 -30.106 1.00 94.62 87 ALA A O 1
ATOM 691 N N . LEU A 1 88 ? 21.741 1.376 -29.563 1.00 93.94 88 LEU A N 1
ATOM 692 C CA . LEU A 1 88 ? 21.940 1.491 -28.116 1.00 93.94 88 LEU A CA 1
ATOM 693 C C . LEU A 1 88 ? 22.145 0.130 -27.435 1.00 93.94 88 LEU A C 1
ATOM 695 O O . LEU A 1 88 ? 22.874 0.042 -26.449 1.00 93.94 88 LEU A O 1
ATOM 699 N N . TYR A 1 89 ? 21.499 -0.910 -27.959 1.00 94.81 89 TYR A N 1
ATOM 700 C CA . TYR A 1 89 ? 21.427 -2.261 -27.411 1.00 94.81 89 TYR A CA 1
ATOM 701 C C . TYR A 1 89 ? 21.564 -3.293 -28.543 1.00 94.81 89 TYR A C 1
ATOM 703 O O . TYR A 1 89 ? 20.564 -3.882 -28.966 1.00 94.81 89 TYR A O 1
ATOM 711 N N . PRO A 1 90 ? 22.791 -3.556 -29.030 1.00 94.44 90 PRO A N 1
ATOM 712 C CA . PRO A 1 90 ? 23.020 -4.511 -30.119 1.00 94.44 90 PRO A CA 1
ATOM 713 C C . PRO A 1 90 ? 22.570 -5.933 -29.758 1.00 94.44 90 PRO A C 1
ATOM 715 O O . PRO A 1 90 ? 22.163 -6.701 -30.626 1.00 94.44 90 PRO A O 1
ATOM 718 N N . ASP A 1 91 ? 22.538 -6.262 -28.468 1.00 93.12 91 ASP A N 1
ATOM 719 C CA . ASP A 1 91 ? 22.013 -7.531 -27.966 1.00 93.12 91 ASP A CA 1
ATOM 720 C C . ASP A 1 91 ? 20.534 -7.754 -28.331 1.00 93.12 91 ASP A C 1
ATOM 722 O O . ASP A 1 91 ? 20.084 -8.894 -28.334 1.00 93.12 91 ASP A O 1
ATOM 726 N N . CYS A 1 92 ? 19.772 -6.707 -28.675 1.00 94.69 92 CYS A N 1
ATOM 727 C CA . CYS A 1 92 ? 18.372 -6.816 -29.092 1.00 94.69 92 CYS A CA 1
ATOM 728 C C . CYS A 1 92 ? 18.163 -7.191 -30.569 1.00 94.69 92 CYS A C 1
ATOM 730 O O . CYS A 1 92 ? 17.016 -7.340 -30.987 1.00 94.69 92 CYS A O 1
ATOM 732 N N . ILE A 1 93 ? 19.220 -7.395 -31.364 1.00 94.00 93 ILE A N 1
ATOM 733 C CA . ILE A 1 93 ? 19.086 -7.814 -32.774 1.00 94.00 93 ILE A CA 1
ATOM 734 C C . ILE A 1 93 ? 18.316 -9.141 -32.884 1.00 94.00 93 ILE A C 1
ATOM 736 O O . ILE A 1 93 ? 17.407 -9.257 -33.708 1.00 94.00 93 ILE A O 1
ATOM 740 N N . GLY A 1 94 ? 18.610 -10.106 -32.004 1.00 91.94 94 GLY A N 1
ATOM 741 C CA . GLY A 1 94 ? 17.951 -11.419 -31.977 1.00 91.94 94 GLY A CA 1
ATOM 742 C C . GLY A 1 94 ? 16.435 -11.361 -31.734 1.00 91.94 94 GLY A C 1
ATOM 743 O O . GLY A 1 94 ? 15.689 -12.210 -32.226 1.00 91.94 94 GLY A O 1
ATOM 744 N N . PHE A 1 95 ? 15.955 -10.316 -31.049 1.00 94.00 95 PHE A N 1
ATOM 745 C CA . PHE A 1 95 ? 14.525 -10.060 -30.869 1.00 94.00 95 PHE A CA 1
ATOM 746 C C . PHE A 1 95 ? 13.853 -9.653 -32.191 1.00 94.00 95 PHE A C 1
ATOM 748 O O . PHE A 1 95 ? 12.790 -10.177 -32.519 1.00 94.00 95 PHE A O 1
ATOM 755 N N . TYR A 1 96 ? 14.481 -8.782 -32.989 1.00 92.94 96 TYR A N 1
ATOM 756 C CA . TYR A 1 96 ? 13.921 -8.338 -34.273 1.00 92.94 96 TYR A CA 1
ATOM 757 C C . TYR A 1 96 ? 14.037 -9.380 -35.388 1.00 92.94 96 TYR A C 1
ATOM 759 O O . TYR A 1 96 ? 13.216 -9.376 -36.305 1.00 92.94 96 TYR A O 1
ATOM 767 N N . THR A 1 97 ? 15.050 -10.250 -35.347 1.00 92.94 97 THR A N 1
ATOM 768 C CA . THR A 1 97 ? 15.185 -11.365 -36.301 1.00 92.94 97 THR A CA 1
ATOM 769 C C . THR A 1 97 ? 14.251 -12.531 -35.975 1.00 92.94 97 THR A C 1
ATOM 771 O O . THR A 1 97 ? 14.031 -13.387 -36.829 1.00 92.94 97 THR A O 1
ATOM 774 N N . GLY A 1 98 ? 13.6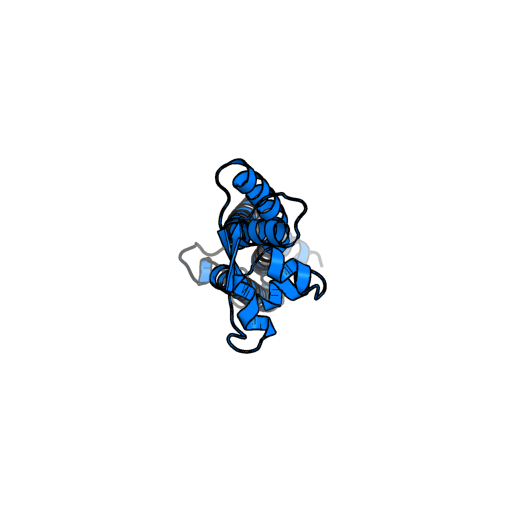84 -12.562 -34.763 1.00 91.19 98 GLY A N 1
ATOM 775 C CA . GLY A 1 98 ? 12.836 -13.649 -34.275 1.00 91.19 98 GLY A CA 1
ATOM 776 C C . GLY A 1 98 ? 13.613 -14.874 -33.784 1.00 91.19 98 GLY A C 1
ATOM 777 O O . GLY A 1 98 ? 12.998 -15.885 -33.458 1.00 91.19 98 GLY A O 1
ATOM 778 N N . GLU A 1 99 ? 14.942 -14.795 -33.712 1.00 93.50 99 GLU A N 1
ATOM 779 C CA . GLU A 1 99 ? 15.800 -15.873 -33.211 1.00 93.50 99 GLU A CA 1
ATOM 780 C C . GLU A 1 99 ? 15.687 -16.019 -31.685 1.00 93.50 99 GLU A C 1
ATOM 782 O O . GLU A 1 99 ? 15.593 -17.131 -31.166 1.00 93.50 99 GLU A O 1
ATOM 787 N N . THR A 1 100 ? 15.626 -14.891 -30.968 1.00 91.94 100 THR A N 1
ATOM 788 C CA . THR A 1 100 ? 15.481 -14.833 -29.506 1.00 91.94 100 THR A CA 1
ATOM 789 C C . THR A 1 100 ? 14.386 -13.837 -29.095 1.00 91.94 100 THR A C 1
ATOM 791 O O . THR A 1 100 ? 14.666 -12.720 -28.658 1.00 91.94 100 THR A O 1
ATOM 794 N N . PRO A 1 101 ? 13.097 -14.215 -29.185 1.00 89.69 101 PRO A N 1
ATOM 795 C CA . PRO A 1 101 ? 11.991 -13.302 -28.878 1.00 89.69 101 PRO A CA 1
ATOM 796 C C . PRO A 1 101 ? 11.965 -12.835 -27.409 1.00 89.69 101 PRO A C 1
ATOM 798 O O . PRO A 1 101 ? 11.482 -11.743 -27.120 1.00 89.69 101 PRO A O 1
ATOM 801 N N . ASP A 1 102 ? 12.537 -13.616 -26.487 1.00 92.69 102 ASP A N 1
ATOM 802 C CA . ASP A 1 102 ? 12.607 -13.304 -25.050 1.00 92.69 102 ASP A CA 1
ATOM 803 C C . ASP A 1 102 ? 13.914 -12.611 -24.623 1.00 92.69 102 ASP A C 1
ATOM 805 O O . ASP A 1 102 ? 14.257 -12.586 -23.435 1.00 92.69 102 ASP A O 1
ATOM 809 N N . GLN A 1 103 ? 14.665 -12.048 -25.574 1.00 94.56 103 GLN A N 1
ATOM 810 C CA . GLN A 1 103 ? 15.944 -11.393 -25.312 1.00 94.56 103 GLN A CA 1
ATOM 811 C C . GLN A 1 103 ? 15.820 -10.264 -24.272 1.00 94.56 103 GLN A C 1
ATOM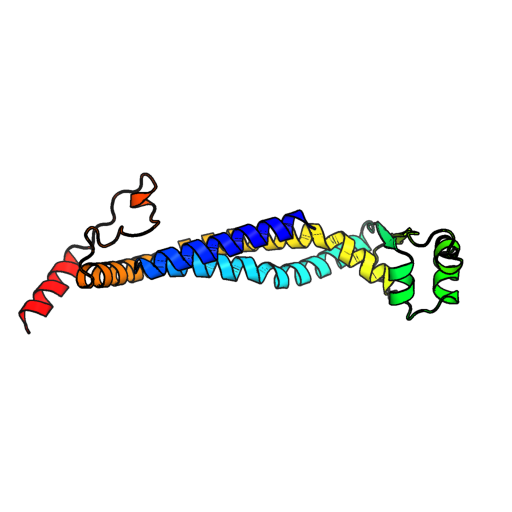 813 O O . GLN A 1 103 ? 14.884 -9.456 -24.286 1.00 94.56 103 GLN A O 1
ATOM 818 N N . ARG A 1 104 ? 16.797 -10.192 -23.360 1.00 95.62 104 ARG A N 1
ATOM 819 C CA . ARG A 1 104 ? 16.874 -9.196 -22.281 1.00 95.62 104 ARG A CA 1
ATOM 820 C C . ARG A 1 104 ? 18.237 -8.529 -22.273 1.00 95.62 104 ARG A C 1
ATOM 822 O O . ARG A 1 104 ? 19.242 -9.182 -22.527 1.00 95.62 104 ARG A O 1
ATOM 829 N N . VAL A 1 105 ? 18.256 -7.256 -21.898 1.00 95.31 105 VAL A N 1
ATOM 830 C CA . VAL A 1 105 ? 19.480 -6.460 -21.780 1.00 95.31 105 VAL A CA 1
ATOM 831 C C . VAL A 1 105 ? 19.550 -5.762 -20.432 1.00 95.31 1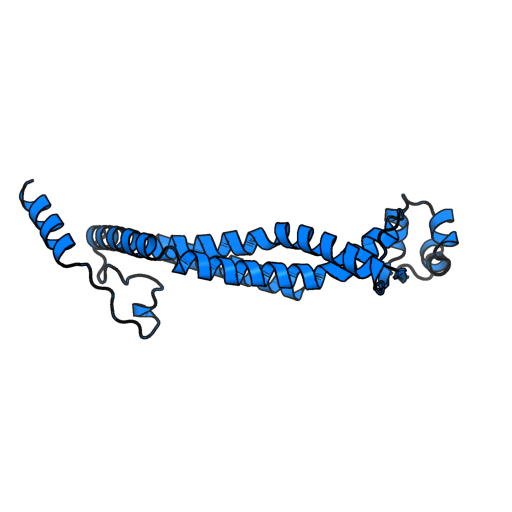05 VAL A C 1
ATOM 833 O O . VAL A 1 105 ? 18.539 -5.576 -19.748 1.00 95.31 105 VAL A O 1
ATOM 836 N N . ILE A 1 106 ? 20.764 -5.403 -20.031 1.00 95.12 106 ILE A N 1
ATOM 837 C CA . ILE A 1 106 ? 21.037 -4.726 -18.767 1.00 95.12 106 ILE A CA 1
ATOM 838 C C . ILE A 1 106 ? 21.064 -3.219 -19.018 1.00 95.12 106 ILE A C 1
ATOM 840 O O . ILE A 1 106 ? 21.762 -2.739 -19.906 1.00 95.12 106 ILE A O 1
ATOM 844 N N . ILE A 1 107 ? 20.319 -2.469 -18.211 1.00 94.31 107 ILE A N 1
ATOM 845 C CA . ILE A 1 107 ? 20.186 -1.018 -18.330 1.00 94.31 107 ILE A CA 1
ATOM 846 C C . ILE A 1 107 ? 20.600 -0.370 -17.019 1.00 94.31 107 ILE A C 1
ATOM 848 O O . ILE A 1 107 ? 20.161 -0.783 -15.943 1.00 94.31 107 ILE A O 1
ATOM 852 N N . LYS A 1 108 ? 21.431 0.666 -17.123 1.00 93.44 108 LYS A N 1
ATOM 853 C CA . LYS A 1 108 ? 21.853 1.495 -15.998 1.00 93.44 108 LYS A CA 1
ATOM 854 C C . LYS A 1 108 ? 20.733 2.463 -15.611 1.00 93.44 108 LYS A C 1
ATOM 856 O O . LYS A 1 108 ? 20.292 3.260 -16.432 1.00 93.44 108 LYS A O 1
ATOM 861 N N . GLY A 1 109 ? 20.293 2.416 -14.359 1.00 92.44 109 GLY A N 1
ATOM 862 C CA . GLY A 1 109 ? 19.264 3.307 -13.833 1.00 92.44 109 GLY A CA 1
ATOM 863 C C . GLY A 1 109 ? 19.831 4.659 -13.421 1.00 92.44 109 GLY A C 1
ATOM 864 O O . GLY A 1 109 ? 20.330 4.797 -12.309 1.00 92.44 109 GLY A O 1
ATOM 865 N N . THR A 1 110 ? 19.724 5.665 -14.287 1.00 91.19 110 THR A N 1
ATOM 866 C CA . THR A 1 110 ? 20.176 7.038 -14.012 1.00 91.19 110 THR A CA 1
ATOM 867 C C . THR A 1 110 ? 19.057 8.055 -14.256 1.00 91.19 110 THR A C 1
ATOM 869 O O . THR A 1 110 ? 18.055 7.753 -14.899 1.00 91.19 110 THR A O 1
ATOM 872 N N . SER A 1 111 ? 19.211 9.274 -13.740 1.00 82.00 111 SER A N 1
ATOM 873 C CA . SER A 1 111 ? 18.263 10.383 -13.902 1.00 82.00 111 SER A CA 1
ATOM 874 C C . SER A 1 111 ? 18.417 11.110 -15.249 1.00 82.00 111 SER A C 1
ATOM 876 O O . SER A 1 111 ? 18.258 12.329 -15.297 1.00 82.00 111 SER A O 1
ATOM 878 N N . GLY A 1 112 ? 18.822 10.393 -16.302 1.00 79.56 112 GLY A N 1
ATOM 879 C CA . GLY A 1 112 ? 19.041 10.943 -17.642 1.00 79.56 112 GLY A CA 1
ATOM 880 C C . GLY A 1 112 ? 17.738 11.331 -18.347 1.00 79.56 112 GLY A C 1
ATOM 881 O O . GLY A 1 112 ? 16.653 11.201 -17.791 1.00 79.56 112 GLY A O 1
ATOM 882 N N . GLU A 1 113 ? 17.839 11.793 -19.594 1.00 85.50 113 GLU A N 1
ATOM 883 C CA . GLU A 1 113 ? 16.674 12.124 -20.443 1.00 85.50 113 GLU A CA 1
ATOM 884 C C . GLU A 1 113 ? 16.071 10.889 -21.130 1.00 85.50 113 GLU A C 1
ATOM 886 O O . GLU A 1 113 ? 14.980 10.928 -21.699 1.00 85.50 113 GLU A O 1
ATOM 891 N N . ARG A 1 114 ? 16.802 9.777 -21.081 1.00 91.19 114 ARG A N 1
ATOM 892 C CA . ARG A 1 114 ? 16.488 8.531 -21.762 1.00 91.19 114 ARG A CA 1
ATOM 893 C C . ARG A 1 114 ? 15.384 7.755 -21.032 1.00 91.19 114 ARG A C 1
ATOM 895 O O . ARG A 1 114 ? 15.526 7.483 -19.836 1.00 91.19 114 ARG A O 1
ATOM 902 N N . PRO A 1 115 ? 14.293 7.364 -21.721 1.00 92.88 115 PRO A N 1
ATOM 903 C CA . PRO A 1 115 ? 13.145 6.723 -21.075 1.00 92.88 115 PRO A CA 1
ATOM 904 C C . PRO A 1 115 ? 13.510 5.379 -20.432 1.00 92.88 115 PRO A C 1
ATOM 906 O O . PRO A 1 115 ? 12.997 5.037 -19.367 1.00 92.88 115 PRO A O 1
ATOM 909 N N . ASP A 1 116 ? 14.433 4.647 -21.044 1.00 93.94 116 ASP A N 1
ATOM 910 C CA . ASP A 1 116 ? 14.987 3.382 -20.573 1.00 93.94 116 ASP A CA 1
ATOM 911 C C . ASP A 1 116 ? 15.794 3.535 -19.273 1.00 93.94 116 ASP A C 1
ATOM 913 O O . ASP A 1 116 ? 15.608 2.758 -18.335 1.00 93.94 116 ASP A O 1
ATOM 917 N N . GLU A 1 117 ? 16.632 4.569 -19.173 1.00 93.69 117 GLU A N 1
ATOM 918 C CA . GLU A 1 117 ? 17.436 4.858 -17.980 1.00 93.69 117 GLU A CA 1
ATOM 919 C C . GLU A 1 117 ? 16.558 5.308 -16.804 1.00 93.69 117 GLU A C 1
ATOM 921 O O . GLU A 1 117 ? 16.721 4.823 -15.677 1.00 93.69 117 GLU A O 1
ATOM 926 N N . ILE A 1 118 ? 15.578 6.182 -17.071 1.00 92.31 118 ILE A N 1
ATOM 927 C CA . ILE A 1 118 ? 14.599 6.637 -16.075 1.00 92.31 118 ILE A CA 1
ATOM 928 C C . ILE A 1 118 ? 13.791 5.443 -15.558 1.00 92.31 118 ILE A C 1
ATOM 930 O O . ILE A 1 118 ? 13.628 5.271 -14.345 1.00 92.31 118 ILE A O 1
ATOM 934 N N . ALA A 1 119 ? 13.302 4.592 -16.465 1.00 93.19 119 ALA A N 1
ATOM 935 C CA . ALA A 1 119 ? 12.545 3.401 -16.107 1.00 93.19 119 ALA A CA 1
ATOM 936 C C . ALA A 1 119 ? 13.388 2.428 -15.274 1.00 93.19 119 ALA A C 1
ATOM 938 O O . ALA A 1 119 ? 12.916 1.943 -14.245 1.00 93.19 119 ALA A O 1
ATOM 939 N N . ALA A 1 120 ? 14.642 2.184 -15.662 1.00 94.19 120 ALA A N 1
ATOM 940 C CA . ALA A 1 120 ? 15.571 1.353 -14.902 1.00 94.19 120 ALA A CA 1
ATOM 941 C C . ALA A 1 120 ? 15.803 1.899 -13.482 1.00 94.19 120 ALA A C 1
ATOM 943 O O . ALA A 1 120 ? 15.754 1.141 -12.509 1.00 94.19 120 ALA A O 1
ATOM 944 N N . SER A 1 121 ? 15.974 3.217 -13.341 1.00 93.56 121 SER A N 1
ATOM 945 C CA . SER A 1 121 ? 16.166 3.873 -12.043 1.00 93.56 121 SER A CA 1
ATOM 946 C C . SER A 1 121 ? 14.943 3.699 -11.133 1.00 93.56 121 SER A C 1
ATOM 948 O O . SER A 1 121 ? 15.061 3.211 -10.006 1.00 93.56 121 SER A O 1
ATOM 950 N N . LEU A 1 122 ? 13.740 3.977 -11.642 1.00 92.38 122 LEU A N 1
ATOM 951 C CA . LEU A 1 122 ? 12.490 3.820 -10.888 1.00 92.38 122 LEU A CA 1
ATOM 952 C C . LEU A 1 122 ? 12.188 2.355 -10.537 1.00 92.38 122 LEU A C 1
ATOM 954 O O . LEU A 1 122 ? 11.761 2.061 -9.416 1.00 92.38 122 LEU A O 1
ATOM 958 N N . ASN A 1 123 ? 12.439 1.426 -11.463 1.00 92.38 123 ASN A N 1
ATOM 959 C CA . ASN A 1 123 ? 12.230 -0.006 -11.245 1.00 92.38 123 ASN A CA 1
ATOM 960 C C . ASN A 1 123 ? 13.157 -0.558 -10.159 1.00 92.38 123 ASN A C 1
ATOM 962 O O . ASN A 1 123 ? 12.718 -1.371 -9.342 1.00 92.38 123 ASN A O 1
ATOM 966 N N . SER A 1 124 ? 14.405 -0.081 -10.102 1.00 91.88 124 SER A N 1
ATOM 967 C CA . SER A 1 124 ? 15.363 -0.491 -9.070 1.00 91.88 124 SER A CA 1
ATOM 968 C C . SER A 1 124 ? 14.893 -0.121 -7.653 1.00 91.88 124 SER A C 1
ATOM 970 O O . SER A 1 124 ? 15.038 -0.908 -6.717 1.00 91.88 124 SER A O 1
ATOM 972 N N . ALA A 1 125 ? 14.231 1.031 -7.498 1.00 92.12 125 ALA A N 1
ATOM 973 C CA . ALA A 1 125 ? 13.739 1.530 -6.215 1.00 92.12 125 ALA A CA 1
ATOM 974 C C . ALA A 1 125 ? 12.333 1.024 -5.836 1.00 92.12 125 ALA A C 1
ATOM 976 O O . ALA A 1 125 ? 11.909 1.164 -4.683 1.00 92.12 125 ALA A O 1
ATOM 977 N N . PHE A 1 126 ? 11.583 0.441 -6.776 1.00 91.12 126 PHE A N 1
ATOM 978 C CA . PHE A 1 126 ? 10.166 0.104 -6.595 1.00 91.12 126 PHE A CA 1
ATOM 979 C C . PHE A 1 126 ? 9.915 -0.824 -5.399 1.00 91.12 126 PHE A C 1
ATOM 981 O O . PHE A 1 126 ? 9.020 -0.590 -4.589 1.00 91.12 126 PHE A O 1
ATOM 988 N N . GLY A 1 127 ? 10.703 -1.896 -5.271 1.00 92.44 127 GLY A N 1
ATOM 989 C CA . GLY A 1 127 ? 10.504 -2.892 -4.216 1.00 92.44 127 GLY A CA 1
ATOM 990 C C . GLY A 1 127 ? 10.755 -2.331 -2.815 1.00 92.44 127 GLY A C 1
ATOM 991 O O . GLY A 1 127 ? 9.934 -2.524 -1.919 1.00 92.44 127 GLY A O 1
ATOM 992 N N . ALA A 1 128 ? 11.870 -1.620 -2.642 1.00 93.31 128 ALA A N 1
ATOM 993 C CA . ALA A 1 128 ? 12.252 -1.025 -1.365 1.00 93.31 128 ALA A CA 1
ATOM 994 C C . ALA A 1 128 ? 11.296 0.105 -0.957 1.00 93.31 128 ALA A C 1
ATOM 996 O O . ALA A 1 128 ? 10.846 0.147 0.187 1.00 93.31 128 ALA A O 1
ATOM 997 N N . SER A 1 129 ? 10.925 0.976 -1.902 1.00 95.44 129 SER A N 1
ATOM 998 C CA . SER A 1 129 ? 9.971 2.065 -1.653 1.00 95.44 129 SER A CA 1
ATOM 999 C C . SER A 1 129 ? 8.589 1.553 -1.253 1.00 95.44 129 SER A C 1
ATOM 1001 O O . SER A 1 129 ? 7.987 2.101 -0.333 1.00 95.44 129 SER A O 1
ATOM 1003 N N . ALA A 1 130 ? 8.105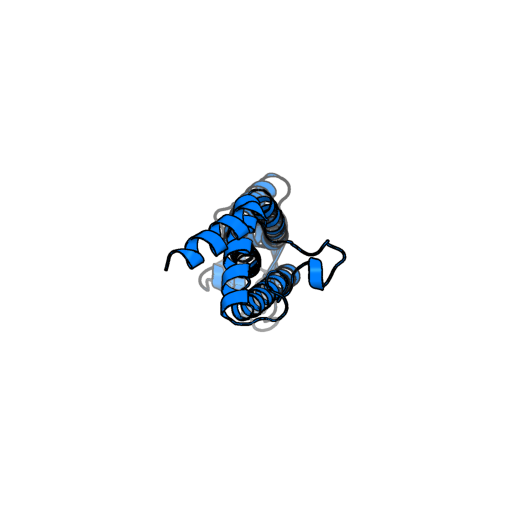 0.477 -1.878 1.00 95.88 130 ALA A N 1
ATOM 1004 C CA . ALA A 1 130 ? 6.833 -0.140 -1.521 1.00 95.88 130 ALA A CA 1
ATOM 1005 C C . ALA A 1 130 ? 6.840 -0.725 -0.099 1.00 95.88 130 ALA A C 1
ATOM 1007 O O . ALA A 1 130 ? 5.891 -0.504 0.653 1.00 95.88 130 ALA A O 1
ATOM 1008 N N . TRP A 1 131 ? 7.905 -1.432 0.296 1.00 96.62 131 TRP A N 1
ATOM 1009 C CA . TRP A 1 131 ? 8.028 -1.962 1.660 1.00 96.62 131 TRP A CA 1
ATOM 1010 C C . TRP A 1 131 ? 8.138 -0.857 2.704 1.00 96.62 131 TRP A C 1
ATOM 1012 O O . TRP A 1 131 ? 7.442 -0.903 3.717 1.00 96.62 131 TRP A O 1
ATOM 1022 N N . LEU A 1 132 ? 8.969 0.154 2.444 1.00 96.69 132 LEU A N 1
ATOM 1023 C CA . LEU A 1 132 ? 9.124 1.291 3.344 1.00 96.69 132 LEU A CA 1
ATOM 1024 C C . LEU A 1 132 ? 7.797 2.040 3.517 1.00 96.69 132 LEU A C 1
ATOM 1026 O O . LEU A 1 132 ? 7.388 2.306 4.645 1.00 96.69 132 LEU A O 1
ATOM 1030 N N . ALA A 1 133 ? 7.089 2.311 2.417 1.00 97.44 133 ALA A N 1
ATOM 1031 C CA . ALA A 1 133 ? 5.761 2.910 2.455 1.00 97.44 133 ALA A CA 1
ATOM 1032 C C . ALA A 1 133 ? 4.792 2.067 3.292 1.00 97.44 133 ALA A C 1
ATOM 1034 O O . ALA A 1 133 ? 4.141 2.601 4.188 1.00 97.44 133 ALA A O 1
ATOM 1035 N N . LEU A 1 134 ? 4.720 0.756 3.050 1.00 96.75 134 LEU A N 1
ATOM 1036 C CA . LEU A 1 134 ? 3.821 -0.135 3.782 1.00 96.75 134 LEU A CA 1
ATOM 1037 C C . LEU A 1 134 ? 4.095 -0.107 5.295 1.00 96.75 134 LEU A C 1
ATOM 1039 O O . LEU A 1 134 ? 3.159 0.052 6.078 1.00 96.75 134 LEU A O 1
ATOM 1043 N N . LEU A 1 135 ? 5.363 -0.191 5.710 1.00 97.44 135 LEU A N 1
ATOM 1044 C CA . LEU A 1 135 ? 5.750 -0.131 7.124 1.00 97.44 135 LEU A CA 1
ATOM 1045 C C . LEU A 1 135 ? 5.377 1.206 7.771 1.00 97.44 135 LEU A C 1
ATOM 1047 O O . LEU A 1 135 ? 4.821 1.214 8.868 1.00 97.44 135 LEU A O 1
ATOM 1051 N N . ILE A 1 136 ? 5.614 2.324 7.077 1.00 97.81 136 ILE A N 1
ATOM 1052 C CA . ILE A 1 136 ? 5.209 3.654 7.550 1.00 97.81 136 ILE A CA 1
ATOM 1053 C C . ILE A 1 136 ? 3.699 3.694 7.802 1.00 97.81 136 ILE A C 1
ATOM 1055 O O . ILE A 1 136 ? 3.277 4.202 8.835 1.00 97.81 136 ILE A O 1
ATOM 1059 N N . HIS A 1 137 ? 2.882 3.129 6.909 1.00 97.56 137 HIS A N 1
ATOM 1060 C CA . HIS A 1 137 ? 1.420 3.164 7.041 1.00 97.56 137 HIS A CA 1
ATOM 1061 C C . HIS A 1 137 ? 0.919 2.257 8.167 1.00 97.56 137 HIS A C 1
ATOM 1063 O O . HIS A 1 137 ? 0.014 2.657 8.898 1.00 97.56 137 HIS A O 1
ATOM 1069 N N . ILE A 1 138 ? 1.533 1.082 8.354 1.00 97.25 138 ILE A N 1
ATOM 1070 C CA . ILE A 1 138 ? 1.232 0.182 9.480 1.00 97.25 138 ILE A CA 1
ATOM 1071 C C . ILE A 1 138 ? 1.546 0.870 10.815 1.00 97.25 138 ILE A C 1
ATOM 1073 O O . ILE A 1 138 ? 0.724 0.859 11.727 1.00 97.25 138 ILE A O 1
ATOM 1077 N N . ILE A 1 139 ? 2.707 1.517 10.932 1.00 97.81 139 ILE A N 1
ATOM 1078 C CA . ILE A 1 139 ? 3.087 2.228 12.160 1.00 97.81 139 ILE A CA 1
ATOM 1079 C C . ILE A 1 139 ? 2.184 3.449 12.376 1.00 97.81 139 ILE A C 1
ATOM 1081 O O . ILE A 1 139 ? 1.686 3.666 13.482 1.00 97.81 139 ILE A O 1
ATOM 1085 N N . ALA A 1 140 ? 1.940 4.233 11.323 1.00 96.50 140 ALA A N 1
ATOM 1086 C CA . ALA A 1 140 ? 1.136 5.447 11.391 1.00 96.50 140 ALA A CA 1
ATOM 1087 C C . ALA A 1 140 ? -0.300 5.167 11.845 1.00 96.50 140 ALA A C 1
ATOM 1089 O O . ALA A 1 140 ? -0.837 5.930 12.650 1.00 96.50 140 ALA A O 1
ATOM 1090 N N . VAL A 1 141 ? -0.921 4.075 11.381 1.00 97.44 141 VAL A N 1
ATOM 1091 C CA . VAL A 1 141 ? -2.290 3.754 11.796 1.00 97.44 141 VAL A CA 1
ATOM 1092 C C . VAL A 1 141 ? -2.378 3.331 13.258 1.00 97.44 141 VAL A C 1
ATOM 1094 O O . VAL A 1 141 ? -3.280 3.783 13.962 1.00 97.44 141 VAL A O 1
ATOM 1097 N N . GLU A 1 142 ? -1.436 2.527 13.752 1.00 97.19 142 GLU A N 1
ATOM 1098 C CA . GLU A 1 142 ? -1.437 2.135 15.164 1.00 97.19 142 GLU A CA 1
ATOM 1099 C C . GLU A 1 142 ? -1.170 3.333 16.077 1.00 97.19 142 GLU A C 1
ATOM 1101 O O . GLU A 1 142 ? -1.828 3.483 17.109 1.00 97.19 142 GLU A O 1
ATOM 1106 N N . LEU A 1 143 ? -0.270 4.235 15.672 1.00 97.56 143 LEU A N 1
ATOM 1107 C CA . LEU A 1 143 ? -0.048 5.492 16.383 1.00 97.56 143 LEU A CA 1
ATOM 1108 C C . LEU A 1 143 ? -1.323 6.348 16.403 1.00 97.56 143 LEU A C 1
ATOM 1110 O O . LEU A 1 143 ? -1.740 6.801 17.467 1.00 97.56 143 LEU A O 1
ATOM 1114 N N . TYR A 1 144 ? -1.981 6.522 15.255 1.00 96.81 144 TYR A N 1
ATOM 1115 C CA . TYR A 1 144 ? -3.226 7.284 15.152 1.00 96.81 144 TYR A CA 1
ATOM 1116 C C . TYR A 1 144 ? -4.342 6.711 16.042 1.00 96.81 144 TYR A C 1
ATOM 1118 O O . TYR A 1 144 ? -5.043 7.455 16.734 1.00 96.81 144 TYR A O 1
ATOM 1126 N N . LEU A 1 145 ? -4.510 5.387 16.067 1.00 95.69 145 LEU A N 1
ATOM 1127 C CA . LEU A 1 145 ? -5.531 4.739 16.892 1.00 95.69 145 LEU A CA 1
ATOM 1128 C C . LEU A 1 145 ? -5.232 4.879 18.389 1.00 95.69 145 LEU A C 1
ATOM 1130 O O . LEU A 1 145 ? -6.152 5.142 19.161 1.00 95.69 145 LEU A O 1
ATOM 1134 N N . ARG A 1 146 ? -3.960 4.797 18.802 1.00 94.44 146 ARG A N 1
ATOM 1135 C CA . ARG A 1 146 ? -3.559 5.038 20.201 1.00 94.44 146 ARG A CA 1
ATOM 1136 C C . ARG A 1 146 ? -3.768 6.488 20.633 1.00 94.44 146 ARG A C 1
ATOM 1138 O O . ARG A 1 146 ? -4.184 6.725 21.762 1.00 94.44 146 ARG A O 1
ATOM 1145 N N . LEU A 1 147 ? -3.529 7.445 19.737 1.00 95.75 147 LEU A N 1
ATOM 1146 C CA . LEU A 1 147 ? -3.770 8.869 19.994 1.00 95.75 147 LEU A CA 1
ATOM 1147 C C . LEU A 1 147 ? -5.264 9.232 20.018 1.00 95.75 147 LEU A C 1
ATOM 1149 O O . LEU A 1 147 ? -5.632 10.261 20.575 1.00 95.75 147 LEU A O 1
ATOM 1153 N N . THR A 1 148 ? -6.139 8.395 19.449 1.00 94.81 148 THR A N 1
ATOM 1154 C CA . THR A 1 148 ? -7.599 8.605 19.423 1.00 94.81 148 THR A CA 1
ATOM 1155 C C . THR A 1 148 ? -8.349 7.657 20.371 1.00 94.81 148 THR A C 1
ATOM 1157 O O . THR A 1 148 ? -9.446 7.177 20.072 1.00 94.81 148 THR A O 1
ATOM 1160 N N . SER A 1 149 ? -7.772 7.400 21.551 1.00 92.12 149 SER A N 1
ATOM 1161 C CA . SER A 1 149 ? -8.356 6.527 22.581 1.00 92.12 149 SER A CA 1
ATOM 1162 C C . SER A 1 149 ? -9.677 7.061 23.147 1.00 92.12 149 SER A C 1
ATOM 1164 O O . SER A 1 149 ? -10.624 6.294 23.294 1.00 92.12 149 SER A O 1
ATOM 1166 N N . ALA A 1 150 ? -9.791 8.374 23.373 1.00 93.06 150 ALA A N 1
ATOM 1167 C CA . ALA A 1 150 ? -11.025 8.995 23.868 1.00 93.06 150 ALA A CA 1
ATOM 1168 C C . ALA A 1 150 ? -12.211 8.804 22.904 1.00 93.06 150 ALA A C 1
ATOM 1170 O O . ALA A 1 150 ? -13.337 8.549 23.328 1.00 93.06 150 ALA A O 1
ATOM 1171 N N . GLU A 1 151 ? -11.951 8.873 21.596 1.00 93.19 151 GLU A N 1
ATOM 1172 C CA . GLU A 1 151 ? -12.964 8.608 20.571 1.00 93.19 151 GLU A CA 1
ATOM 1173 C C . GLU A 1 151 ? -13.371 7.130 20.551 1.00 93.19 151 GLU A C 1
ATOM 1175 O O . GLU A 1 151 ? -14.546 6.813 20.372 1.00 93.19 151 GLU A O 1
ATOM 1180 N N . SER A 1 152 ? -12.416 6.223 20.777 1.00 91.62 152 SER A N 1
ATOM 1181 C CA . SER A 1 152 ? -12.699 4.788 20.899 1.00 91.62 152 SER A CA 1
ATOM 1182 C C . SER A 1 152 ? -13.639 4.518 22.077 1.00 91.62 152 SER A C 1
ATOM 1184 O O . SER A 1 152 ? -14.679 3.891 21.892 1.00 91.62 152 SER A O 1
ATOM 1186 N N . GLU A 1 153 ? -13.354 5.100 23.245 1.00 91.88 153 GLU A N 1
ATOM 1187 C CA . GLU A 1 153 ? -14.188 4.960 24.444 1.00 91.88 153 GLU A CA 1
ATOM 1188 C C . GLU A 1 153 ? -15.597 5.541 24.240 1.00 91.88 153 GLU A C 1
ATOM 1190 O O . GLU A 1 153 ? -16.604 4.904 24.558 1.00 91.88 153 GLU A O 1
ATOM 1195 N N . ARG A 1 154 ? -15.700 6.725 23.622 1.00 93.81 154 ARG A N 1
ATOM 1196 C CA . ARG A 1 154 ? -16.992 7.336 23.271 1.00 93.81 154 ARG A CA 1
ATOM 1197 C C . ARG A 1 154 ? -17.828 6.412 22.380 1.00 93.81 154 ARG A C 1
ATOM 1199 O O . ARG A 1 154 ? -19.025 6.239 22.618 1.00 93.81 154 ARG A O 1
ATOM 1206 N N . LEU A 1 155 ? -17.216 5.817 21.355 1.00 93.62 155 LEU A N 1
ATOM 1207 C CA . LEU A 1 155 ? -17.891 4.886 20.449 1.00 93.62 155 LEU A CA 1
ATOM 1208 C C . LEU A 1 155 ? -18.251 3.563 21.128 1.00 93.62 155 LEU A C 1
ATOM 1210 O O . LEU A 1 155 ? -19.268 2.963 20.760 1.00 93.62 155 LEU A O 1
ATOM 1214 N N . ARG A 1 156 ? -17.482 3.120 22.128 1.00 92.56 156 ARG A N 1
ATOM 1215 C CA . ARG A 1 156 ? -17.820 1.932 22.918 1.00 92.56 156 ARG A CA 1
ATOM 1216 C C . ARG A 1 156 ? -19.092 2.132 23.726 1.00 92.56 156 ARG A C 1
ATOM 1218 O O . ARG A 1 156 ? -19.975 1.281 23.664 1.00 92.56 156 ARG A O 1
ATOM 1225 N N . LYS A 1 157 ? -19.258 3.296 24.363 1.00 92.69 157 LYS A N 1
ATOM 1226 C CA . LYS A 1 157 ? -20.496 3.664 25.079 1.00 92.69 157 LYS A CA 1
ATOM 1227 C C . LYS A 1 157 ? -21.722 3.652 24.165 1.00 92.69 157 LYS A C 1
ATOM 1229 O O . LYS A 1 157 ? -22.762 3.114 24.533 1.00 92.69 157 LYS A O 1
ATOM 1234 N N . VAL A 1 158 ? -21.602 4.200 22.953 1.00 93.06 158 VAL A N 1
ATOM 1235 C CA . VAL A 1 158 ? -22.695 4.168 21.961 1.00 93.06 158 VAL A CA 1
ATOM 1236 C C . VAL A 1 158 ? -22.994 2.734 21.517 1.00 93.06 158 VAL A C 1
ATOM 1238 O O . VAL A 1 158 ? -24.157 2.338 21.464 1.00 93.06 158 VAL A O 1
ATOM 1241 N N . SER A 1 159 ? -21.951 1.943 21.248 1.00 92.50 159 SER A N 1
ATOM 1242 C CA . SER A 1 159 ? -22.086 0.536 20.850 1.00 92.50 159 SER A CA 1
ATOM 1243 C C . SER A 1 159 ? -22.784 -0.288 21.935 1.00 92.50 159 SER A C 1
ATOM 1245 O O . SER A 1 159 ? -23.688 -1.054 21.622 1.00 92.50 159 SER A O 1
ATOM 1247 N N . TYR A 1 160 ? -22.429 -0.085 23.209 1.00 92.31 160 TYR A N 1
ATOM 1248 C CA . TYR A 1 160 ? -23.070 -0.741 24.351 1.00 92.31 160 TYR A CA 1
ATOM 1249 C C . TYR A 1 160 ? -24.585 -0.511 24.359 1.00 92.31 160 TYR A C 1
ATOM 1251 O O . TYR A 1 160 ? -25.350 -1.474 24.360 1.00 92.31 160 TYR A O 1
ATOM 1259 N N . ARG A 1 161 ? -25.021 0.752 24.259 1.00 90.69 161 ARG A N 1
ATOM 1260 C CA . ARG A 1 161 ? -26.449 1.114 24.244 1.00 90.69 161 ARG A CA 1
ATOM 1261 C C . ARG A 1 161 ? -27.188 0.475 23.070 1.00 90.69 161 ARG A C 1
ATOM 1263 O O . ARG A 1 161 ? -28.282 -0.053 23.229 1.00 90.69 161 ARG A O 1
ATOM 1270 N N . TRP A 1 162 ? -26.590 0.476 21.879 1.00 91.62 162 TRP A N 1
ATOM 1271 C CA . TRP A 1 162 ? -27.204 -0.150 20.703 1.00 91.62 162 TRP A CA 1
ATOM 1272 C C . TRP A 1 162 ? -27.339 -1.663 20.850 1.00 91.62 162 TRP A C 1
ATOM 1274 O O . TRP A 1 162 ? -28.352 -2.232 20.455 1.00 91.62 162 TRP A O 1
ATOM 1284 N N . GLN A 1 163 ? -26.337 -2.315 21.433 1.00 93.00 163 GLN A N 1
ATOM 1285 C CA . GLN A 1 163 ? -26.364 -3.752 21.683 1.00 93.00 163 GLN A CA 1
ATOM 1286 C C . GLN A 1 163 ? -27.386 -4.123 22.763 1.00 93.00 163 GLN A C 1
ATOM 1288 O O . GLN A 1 163 ? -28.091 -5.120 22.607 1.00 93.00 163 GLN A O 1
ATOM 1293 N N . GLN A 1 164 ? -27.514 -3.304 23.809 1.00 91.19 164 GLN A N 1
ATOM 1294 C CA . GLN A 1 164 ? -28.538 -3.456 24.842 1.00 91.19 164 GLN A CA 1
ATOM 1295 C C . GLN A 1 164 ? -29.946 -3.311 24.249 1.00 91.19 164 GLN A C 1
ATOM 1297 O O . GLN A 1 164 ? -30.776 -4.198 24.429 1.00 91.19 164 GLN A O 1
ATOM 1302 N N . ASN A 1 165 ? -30.181 -2.271 23.441 1.00 91.19 165 ASN A N 1
ATOM 1303 C CA . ASN A 1 165 ? -31.456 -2.054 22.743 1.00 91.19 165 ASN A CA 1
ATOM 1304 C C . ASN A 1 165 ? -31.783 -3.170 21.738 1.00 91.19 165 ASN A C 1
ATOM 1306 O O . ASN A 1 165 ? -32.948 -3.462 21.487 1.00 91.19 165 ASN A O 1
ATOM 1310 N N . ALA A 1 166 ? -30.761 -3.815 21.173 1.00 91.31 166 ALA A N 1
ATOM 1311 C CA . ALA A 1 166 ? -30.910 -4.984 20.310 1.00 91.31 166 ALA A CA 1
ATOM 1312 C C . ALA A 1 166 ? -31.099 -6.306 21.087 1.00 91.31 166 ALA A C 1
ATOM 1314 O O . ALA A 1 166 ? -31.171 -7.367 20.465 1.00 91.31 166 ALA A O 1
ATOM 1315 N N . GLY A 1 167 ? -31.153 -6.275 22.424 1.00 91.62 167 GLY A N 1
ATOM 1316 C CA . GLY A 1 167 ? -31.349 -7.457 23.269 1.00 91.62 167 GLY A CA 1
ATOM 1317 C C . GLY A 1 167 ? -30.170 -8.434 23.255 1.00 91.62 167 GLY A C 1
ATOM 1318 O O . GLY A 1 167 ? -30.351 -9.642 23.424 1.00 91.62 167 GLY A O 1
ATOM 1319 N N . MET A 1 168 ? -28.952 -7.950 22.999 1.00 89.94 168 MET A N 1
ATOM 1320 C CA . MET A 1 168 ? -27.762 -8.800 22.964 1.00 89.94 168 MET A CA 1
ATOM 1321 C C . MET A 1 168 ? -27.361 -9.244 24.376 1.00 89.94 168 MET A C 1
ATOM 1323 O O . MET A 1 168 ? -27.381 -8.454 25.311 1.00 89.94 168 MET A O 1
ATOM 1327 N N . LYS A 1 169 ? -26.951 -10.512 24.522 1.00 85.25 169 LYS A N 1
ATOM 1328 C CA . LYS A 1 169 ? -26.621 -11.116 25.829 1.00 85.25 169 LYS A CA 1
ATOM 1329 C C . LYS A 1 169 ? -25.414 -10.487 26.540 1.00 85.25 169 LYS A C 1
ATOM 1331 O O . LYS A 1 169 ? -25.357 -10.544 27.759 1.00 85.25 169 LYS A O 1
ATOM 1336 N N . ASP A 1 170 ? -24.455 -9.950 25.787 1.00 84.75 170 ASP A N 1
ATOM 1337 C CA . ASP A 1 170 ? -23.195 -9.401 26.312 1.00 84.75 170 ASP A CA 1
ATOM 1338 C C 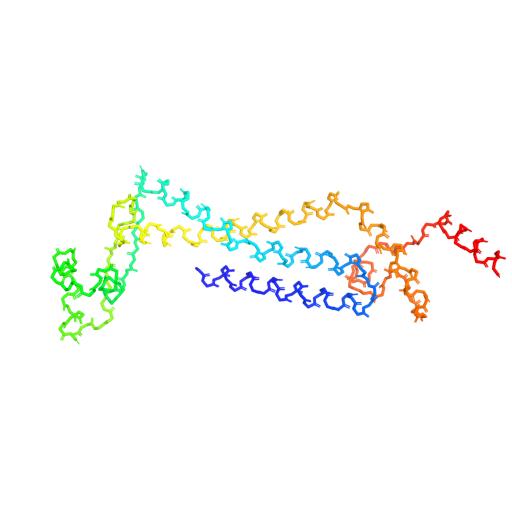. ASP A 1 170 ? -22.850 -8.079 25.596 1.00 84.75 170 ASP A C 1
ATOM 1340 O O . ASP A 1 170 ? -22.057 -8.058 24.641 1.00 84.75 170 ASP A O 1
ATOM 1344 N N . PRO A 1 171 ? -23.538 -6.979 25.957 1.00 86.50 171 PRO A N 1
ATOM 1345 C CA . PRO A 1 171 ? -23.292 -5.666 25.380 1.00 86.50 171 PRO A CA 1
ATOM 1346 C C . PRO A 1 171 ? -21.917 -5.128 25.810 1.00 86.50 171 PRO A C 1
ATOM 1348 O O . PRO A 1 171 ? -21.456 -5.327 26.926 1.00 86.50 171 PRO A O 1
ATOM 1351 N N . GLY A 1 172 ? -21.236 -4.440 24.899 1.00 82.81 172 GLY A N 1
ATOM 1352 C CA . GLY A 1 172 ? -19.841 -4.014 25.008 1.00 82.81 172 GLY A CA 1
ATOM 1353 C C . GLY A 1 172 ? -18.841 -5.038 24.456 1.00 82.81 172 GLY A C 1
ATOM 1354 O O . GLY A 1 172 ? -17.863 -4.641 23.825 1.00 82.81 172 GLY A O 1
ATOM 1355 N N . ASN A 1 173 ? -19.097 -6.346 24.585 1.00 83.50 173 ASN A N 1
ATOM 1356 C CA . ASN A 1 173 ? -18.108 -7.399 24.278 1.00 83.50 173 ASN A CA 1
ATOM 1357 C C . ASN A 1 173 ? -18.517 -8.347 23.127 1.00 83.50 173 ASN A C 1
ATOM 1359 O O . ASN A 1 173 ? -17.859 -9.350 22.851 1.00 83.50 173 ASN A O 1
ATOM 1363 N N . ALA A 1 174 ? -19.584 -8.025 22.394 1.00 80.69 174 ALA A N 1
ATOM 1364 C CA . ALA A 1 174 ? -20.215 -8.950 21.450 1.00 80.69 174 ALA A CA 1
ATOM 1365 C C . ALA A 1 174 ? -19.467 -9.278 20.131 1.00 80.69 174 ALA A C 1
ATOM 1367 O O . ALA A 1 174 ? -19.942 -10.132 19.367 1.00 80.69 174 ALA A O 1
ATOM 1368 N N . GLY A 1 175 ? -18.336 -8.643 19.817 1.00 78.69 175 GLY A N 1
ATOM 1369 C CA . GLY A 1 175 ? -17.568 -8.879 18.579 1.00 78.69 175 GLY A CA 1
ATOM 1370 C C . GLY A 1 175 ? -16.124 -9.318 18.819 1.00 78.69 175 GLY A C 1
ATOM 1371 O O . GLY A 1 175 ? -15.879 -10.124 19.711 1.00 78.69 175 GLY A O 1
ATOM 1372 N N . LEU A 1 176 ? -15.183 -8.890 17.971 1.00 80.38 176 LEU A N 1
ATOM 1373 C CA . LEU A 1 176 ? -13.794 -9.390 17.967 1.00 80.38 176 LEU A CA 1
ATOM 1374 C C . LEU A 1 176 ? -12.894 -8.539 18.870 1.00 80.38 176 LEU A C 1
ATOM 1376 O O . LEU A 1 176 ? -11.856 -8.033 18.448 1.00 80.38 176 LEU A O 1
ATOM 1380 N N . THR A 1 177 ? -13.336 -8.323 20.104 1.00 83.19 177 THR A N 1
ATOM 1381 C CA . THR A 1 177 ? -12.628 -7.495 21.078 1.00 83.19 177 THR A CA 1
ATOM 1382 C C . THR A 1 177 ? -11.595 -8.300 21.862 1.00 83.19 177 THR A C 1
ATOM 1384 O O . THR A 1 177 ? -11.742 -9.509 22.059 1.00 83.19 177 THR A O 1
ATOM 1387 N N . ALA A 1 178 ? -10.558 -7.616 22.356 1.00 84.19 178 ALA A N 1
ATOM 1388 C CA . ALA A 1 178 ? -9.510 -8.234 23.171 1.00 84.19 178 ALA A CA 1
ATOM 1389 C C . ALA A 1 178 ? -10.072 -8.913 24.430 1.00 84.19 178 ALA A C 1
ATOM 1391 O O . ALA A 1 178 ? -9.566 -9.949 24.829 1.00 84.19 178 ALA A O 1
ATOM 1392 N N . GLN A 1 179 ? -11.166 -8.396 24.993 1.00 84.25 179 GLN A N 1
ATOM 1393 C CA . GLN A 1 179 ? -11.825 -8.991 26.161 1.00 84.25 179 GLN A CA 1
ATOM 1394 C C . GLN A 1 179 ? -12.457 -10.361 25.892 1.00 84.25 179 GLN A C 1
ATOM 1396 O O . GLN A 1 179 ? -12.718 -11.119 26.817 1.00 84.25 179 GLN A O 1
ATOM 1401 N N . ARG A 1 180 ? -12.757 -10.668 24.625 1.00 83.00 180 ARG A N 1
ATOM 1402 C CA . ARG A 1 180 ? -13.404 -11.925 24.241 1.00 83.00 180 ARG A CA 1
ATOM 1403 C C . ARG A 1 180 ? -12.422 -12.945 23.674 1.00 83.00 180 ARG A C 1
ATOM 1405 O O . ARG A 1 180 ? -12.634 -14.142 23.836 1.00 83.00 180 ARG A O 1
ATOM 1412 N N . LEU A 1 181 ? -11.409 -12.478 22.945 1.00 86.50 181 LEU A N 1
ATOM 1413 C CA . LEU A 1 181 ? -10.429 -13.337 22.267 1.00 86.50 181 LEU A CA 1
ATOM 1414 C C . LEU A 1 181 ? -9.072 -13.407 22.976 1.00 86.50 181 LEU A C 1
ATOM 1416 O O . LEU A 1 181 ? -8.277 -14.283 22.651 1.00 86.50 181 LEU A O 1
ATOM 1420 N N . GLY A 1 182 ? -8.794 -12.476 23.884 1.00 87.44 182 GLY A N 1
ATOM 1421 C CA . GLY A 1 182 ? -7.540 -12.363 24.622 1.00 87.44 182 GLY A CA 1
ATOM 1422 C C . GLY A 1 182 ? -7.765 -12.347 26.132 1.00 87.44 182 GLY A C 1
ATOM 1423 O O . GLY A 1 182 ? -8.755 -12.876 26.629 1.00 87.44 182 GLY A O 1
ATOM 1424 N N . ASP A 1 183 ? -6.825 -11.739 26.848 1.00 89.81 183 ASP A N 1
ATOM 1425 C CA . ASP A 1 183 ? -6.727 -11.699 28.311 1.00 89.81 183 ASP A CA 1
ATOM 1426 C C . ASP A 1 183 ? -7.099 -10.334 28.915 1.00 89.81 183 ASP A C 1
ATOM 1428 O O . ASP A 1 183 ? -6.887 -10.095 30.102 1.00 89.81 183 ASP A O 1
ATOM 1432 N N . ALA A 1 184 ? -7.655 -9.425 28.109 1.00 88.19 184 ALA A N 1
ATOM 1433 C CA . ALA A 1 184 ? -8.070 -8.117 28.595 1.00 88.19 184 ALA A CA 1
ATOM 1434 C C . ALA A 1 184 ? -9.291 -8.232 29.518 1.00 88.19 184 ALA A C 1
ATOM 1436 O O . ALA A 1 184 ? -10.240 -8.961 29.223 1.00 88.19 184 ALA A O 1
ATOM 1437 N N . GLU A 1 185 ? -9.303 -7.447 30.596 1.00 87.81 185 GLU A N 1
ATOM 1438 C CA . GLU A 1 185 ? -10.450 -7.381 31.501 1.00 87.81 185 GLU A CA 1
ATOM 1439 C C . GLU A 1 185 ? -11.725 -6.941 30.760 1.00 87.81 185 GLU A C 1
ATOM 1441 O O . GLU A 1 185 ? -11.653 -6.033 29.918 1.00 87.81 185 GLU A O 1
ATOM 1446 N N . PRO A 1 186 ? -12.894 -7.548 31.059 1.00 84.94 186 PRO A N 1
ATOM 1447 C CA . PRO A 1 186 ? -14.167 -7.159 30.468 1.00 84.94 186 PRO A CA 1
ATOM 1448 C C . PRO A 1 186 ? -14.412 -5.660 30.609 1.00 84.94 186 PRO A C 1
ATOM 1450 O O . PRO A 1 186 ? -14.269 -5.086 31.686 1.00 84.94 186 PRO A O 1
ATOM 1453 N N . TRP A 1 187 ? -14.808 -5.016 29.514 1.00 88.31 187 TRP A N 1
ATOM 1454 C CA . TRP A 1 187 ? -15.123 -3.596 29.564 1.00 88.31 187 TRP A CA 1
ATOM 1455 C C . TRP A 1 187 ? -16.448 -3.400 30.301 1.00 88.31 187 TRP A C 1
ATOM 1457 O O . TRP A 1 187 ? -17.462 -3.987 29.914 1.00 88.31 187 TRP A O 1
ATOM 1467 N N . ALA A 1 188 ? -16.427 -2.570 31.341 1.00 85.31 188 ALA A N 1
ATOM 1468 C CA . ALA A 1 188 ? -17.603 -2.185 32.102 1.00 85.31 188 ALA A CA 1
ATOM 1469 C C . ALA A 1 188 ? -18.049 -0.776 31.701 1.00 85.31 188 ALA A C 1
ATOM 1471 O O . ALA A 1 188 ? -17.231 0.136 31.572 1.00 85.31 188 ALA A O 1
ATOM 1472 N N . TYR A 1 189 ? -19.356 -0.597 31.526 1.00 87.00 189 TYR A N 1
ATOM 1473 C CA . TYR A 1 189 ? -19.926 0.715 31.256 1.00 87.00 189 TYR A CA 1
ATOM 1474 C C . TYR A 1 189 ? -19.790 1.612 32.509 1.00 87.00 189 TYR A C 1
ATOM 1476 O O . TYR A 1 189 ? -20.120 1.148 33.605 1.00 87.00 189 TYR A O 1
ATOM 1484 N N . PRO A 1 190 ? -19.309 2.869 32.400 1.00 87.69 190 PRO A N 1
ATOM 1485 C CA . PRO A 1 190 ? -19.118 3.736 33.566 1.00 87.69 190 PRO A CA 1
ATOM 1486 C C . PRO A 1 190 ? -20.415 3.985 34.355 1.00 87.69 190 PRO A C 1
ATOM 1488 O O . PRO A 1 190 ? -21.426 4.386 33.781 1.00 87.69 190 PRO A O 1
ATOM 1491 N N . VAL A 1 191 ? -20.375 3.786 35.680 1.00 81.12 191 VAL A N 1
ATOM 1492 C CA . VAL A 1 191 ? -21.552 3.855 36.576 1.00 81.12 191 VAL A CA 1
ATOM 1493 C C . VAL A 1 191 ? -22.229 5.231 36.551 1.00 81.12 191 VAL A C 1
ATOM 1495 O O . VAL A 1 191 ? -23.456 5.315 36.481 1.00 81.12 191 VAL A O 1
ATOM 1498 N N . ASP A 1 192 ? -21.445 6.309 36.534 1.00 80.62 192 ASP A N 1
ATOM 1499 C CA . ASP A 1 192 ? -21.970 7.681 36.488 1.00 80.62 192 ASP A CA 1
ATOM 1500 C C . ASP A 1 192 ? -22.790 7.936 35.211 1.00 80.62 192 ASP A C 1
ATOM 1502 O O . ASP A 1 192 ? -23.842 8.569 35.252 1.00 80.62 192 ASP A O 1
ATOM 1506 N N . ASP A 1 193 ? -22.372 7.363 34.079 1.00 78.06 193 ASP A N 1
ATOM 1507 C CA . ASP A 1 193 ? -23.104 7.486 32.816 1.00 78.06 193 ASP A CA 1
ATOM 1508 C C . ASP A 1 193 ? -24.378 6.624 32.794 1.00 78.06 193 ASP A C 1
ATOM 1510 O O . ASP A 1 193 ? -25.286 6.897 32.005 1.00 78.06 193 ASP A O 1
ATOM 1514 N N . GLN A 1 194 ? -24.432 5.554 33.596 1.00 75.38 194 GLN A N 1
ATOM 1515 C CA . GLN A 1 194 ? -25.570 4.628 33.645 1.00 75.38 194 GLN A CA 1
ATOM 1516 C C . GLN A 1 194 ? -26.696 5.231 34.479 1.00 75.38 194 GLN A C 1
ATOM 1518 O O . GLN A 1 194 ? -27.840 5.269 34.040 1.00 75.38 194 GLN A O 1
ATOM 1523 N N . THR A 1 195 ? -26.353 5.787 35.643 1.00 74.38 195 THR A N 1
ATOM 1524 C CA . THR A 1 195 ? -27.318 6.461 36.526 1.00 74.38 195 THR A CA 1
ATOM 1525 C C . THR A 1 195 ? -27.982 7.660 35.843 1.00 74.38 195 THR A C 1
ATOM 1527 O O . THR A 1 195 ? -29.191 7.848 35.974 1.00 74.38 195 THR A O 1
ATOM 1530 N N . LEU A 1 196 ? -27.226 8.428 35.048 1.00 72.56 196 LEU A N 1
ATOM 1531 C CA . LEU A 1 196 ? -27.762 9.508 34.212 1.00 72.56 196 LEU A CA 1
ATOM 1532 C C . LEU A 1 196 ? -28.724 9.004 33.127 1.00 72.56 196 LEU A C 1
ATOM 1534 O O . LEU A 1 196 ? -29.712 9.674 32.826 1.00 72.56 196 LEU A O 1
ATOM 1538 N N . TYR A 1 197 ? -28.436 7.848 32.529 1.00 72.06 197 TYR A N 1
ATOM 1539 C CA . TYR A 1 197 ? -29.279 7.255 31.494 1.00 72.06 197 TYR A CA 1
ATOM 1540 C C . TYR A 1 197 ? -30.600 6.734 32.075 1.00 72.06 197 TYR A C 1
ATOM 1542 O O . TYR A 1 197 ? -31.668 7.165 31.639 1.00 72.06 197 TYR A O 1
ATOM 1550 N N . ASP A 1 198 ? -30.529 5.887 33.104 1.00 74.12 198 ASP A N 1
ATOM 1551 C CA . ASP A 1 198 ? -31.702 5.271 33.736 1.00 74.12 198 ASP A CA 1
ATOM 1552 C C . ASP A 1 198 ? -32.597 6.333 34.401 1.00 74.12 198 ASP A C 1
ATOM 1554 O O . ASP A 1 198 ? -33.826 6.288 34.307 1.00 74.12 198 ASP A O 1
ATOM 1558 N N . GLY A 1 199 ? -31.987 7.354 35.017 1.00 66.88 199 GLY A N 1
ATOM 1559 C CA . GLY A 1 199 ? -32.708 8.500 35.567 1.00 66.88 199 GLY A CA 1
ATOM 1560 C C . GLY A 1 199 ? -33.471 9.281 34.495 1.00 66.88 199 GLY A C 1
ATOM 1561 O O . GLY A 1 199 ? -34.612 9.673 34.733 1.00 66.88 199 GLY A O 1
ATOM 1562 N N . GLY A 1 200 ? -32.884 9.454 33.305 1.00 61.47 200 GLY A N 1
ATOM 1563 C CA . GLY A 1 200 ? -33.510 10.122 32.162 1.00 61.47 200 GLY A CA 1
ATOM 1564 C C . GLY A 1 200 ? -34.649 9.332 31.507 1.00 61.47 200 GLY A C 1
ATOM 1565 O O . GLY A 1 200 ? -35.590 9.947 31.005 1.00 61.47 200 GLY A O 1
ATOM 1566 N N . GLU A 1 201 ? -34.607 7.996 31.539 1.00 58.75 201 GLU A N 1
ATOM 1567 C CA . GLU A 1 201 ? -35.736 7.151 31.117 1.00 58.75 201 GLU A CA 1
ATOM 1568 C C . GLU A 1 201 ? -36.890 7.165 32.131 1.00 58.75 201 GLU A C 1
ATOM 1570 O O . GLU A 1 201 ? -38.043 7.115 31.716 1.00 58.75 201 GLU A O 1
ATOM 1575 N N . SER A 1 202 ? -36.623 7.333 33.435 1.00 52.66 202 SER A N 1
ATOM 1576 C CA . SER A 1 202 ? -37.686 7.414 34.459 1.00 52.66 202 SER A CA 1
ATOM 1577 C C . SER A 1 202 ? -38.567 8.674 34.376 1.00 52.66 202 SER A C 1
ATOM 1579 O O . SER A 1 202 ? -39.635 8.722 34.984 1.00 52.66 202 SER A O 1
ATOM 1581 N N . PHE A 1 203 ? -38.134 9.691 33.620 1.00 49.03 203 PHE A N 1
ATOM 1582 C CA . PHE A 1 203 ? -38.868 10.944 33.394 1.00 49.03 203 PHE A CA 1
ATOM 1583 C C . PHE A 1 203 ? -39.724 10.950 32.108 1.00 49.03 203 PHE A C 1
ATOM 1585 O O . PHE A 1 203 ? -40.228 12.013 31.733 1.00 49.03 203 PHE A O 1
ATOM 1592 N N . ARG A 1 204 ? -39.895 9.811 31.422 1.00 43.88 204 ARG A N 1
ATOM 1593 C CA . ARG A 1 204 ? -40.804 9.667 30.268 1.00 43.88 204 ARG A CA 1
ATOM 1594 C C . ARG A 1 204 ? -41.973 8.735 30.534 1.00 43.88 204 ARG A C 1
ATOM 1596 O O . ARG A 1 204 ? -41.765 7.688 31.175 1.00 43.88 204 ARG A O 1
#

Foldseek 3Di:
DVVLVVVLVVLLVVLVVQLVQCVVLLQVLRVVLSVLSNVLLVCLVVQLQVLLVVQLAVCQPPPWDKDKDFLVVVCVQVVNPVVVSCVVPVQCPCCVVVNCVRGIDIETQHPDPRSRNVCRSSVVSNVVSSVVSNVCSNVVSVVVSVVCVVVSVVSLLVSQVVCVVVVHPQRSPRGDDCCVVHDDPRDDDDPVVVCVVVVVVVVD